Protein AF-0000000080791226 (afdb_homodimer)

InterPro domains:
  IPR003729 Bifunctional nuclease domain [PF02577] (20-127)
  IPR003729 Bifunctional nuclease domain [PS51658] (1-128)
  IPR036104 Bifunctional nuclease superfamily [G3DSA:3.10.690.10] (1-139)
  IPR036104 Bifunctional nuclease superfamily [SSF103256] (1-135)

Organism: Propionibacterium freudenreichii subsp. shermanii (strain ATCC 9614 / DSM 4902 / CIP 103027 / NCIMB 8099 / CIRM-BIA1) (NCBI:txid754252)

Radius of gyration: 20.75 Å; Cα contacts (8 Å, |Δi|>4): 562; chains: 2; bounding box: 44×63×43 Å

Solvent-accessible surface area (backbone atoms only — not comparable to full-atom values): 16803 Å² total; per-residue (Å²): 112,40,46,41,42,83,60,43,73,46,76,61,87,82,83,64,69,20,35,35,34,28,35,34,65,97,55,69,33,30,37,78,41,77,38,52,66,64,57,46,52,35,39,51,24,45,74,66,63,41,95,46,69,51,21,47,52,53,47,44,51,49,52,49,39,53,72,51,72,48,65,55,61,35,32,33,48,75,46,77,56,95,90,39,71,38,26,30,38,26,51,69,85,42,76,40,78,41,55,62,67,59,46,51,46,46,26,66,76,71,67,43,56,29,32,32,44,54,68,55,44,70,72,61,39,40,65,72,56,79,84,62,34,64,58,50,50,50,34,48,53,48,38,68,66,54,52,62,73,71,65,72,104,112,39,46,41,41,82,61,45,72,45,75,51,90,82,55,86,56,23,35,35,36,28,37,33,65,96,53,69,33,29,38,79,40,77,40,53,62,65,56,47,53,34,40,51,25,44,74,67,62,41,94,48,70,50,21,48,52,54,48,45,51,51,51,49,39,53,72,50,70,48,66,55,59,36,33,34,48,74,46,76,57,96,90,38,73,38,25,30,39,25,50,69,84,42,75,39,78,41,55,62,68,58,47,50,46,48,26,66,76,71,66,43,56,30,32,33,44,54,68,54,44,70,72,61,38,40,65,72,54,80,86,60,36,64,58,49,49,50,36,48,53,48,40,69,66,55,49,63,71,71,65,69,101

Structure (mmCIF, N/CA/C/O backbone):
data_AF-0000000080791226-model_v1
#
loop_
_entity.id
_entity.type
_entity.pdbx_description
1 polymer 'BFN domain-containing protein'
#
loop_
_atom_site.group_PDB
_atom_site.id
_atom_site.type_symbol
_atom_site.label_atom_id
_atom_site.label_alt_id
_atom_site.label_comp_id
_atom_site.label_asym_id
_atom_site.label_entity_id
_atom_site.label_seq_id
_atom_site.pdbx_PDB_ins_code
_atom_site.Cartn_x
_atom_site.Cartn_y
_atom_site.Cartn_z
_atom_site.occupancy
_atom_site.B_iso_or_equiv
_atom_site.auth_seq_id
_atom_site.auth_comp_id
_atom_site.auth_asym_id
_atom_site.auth_atom_id
_atom_site.pdbx_PDB_model_num
ATOM 1 N N . MET A 1 1 ? -6.875 -26.375 -9.633 1 94.31 1 MET A N 1
ATOM 2 C CA . MET A 1 1 ? -6.312 -25.188 -9 1 94.31 1 MET A CA 1
ATOM 3 C C . MET A 1 1 ? -5.496 -25.562 -7.766 1 94.31 1 MET A C 1
ATOM 5 O O . MET A 1 1 ? -5.934 -26.375 -6.953 1 94.31 1 MET A O 1
ATOM 9 N N . ALA A 1 2 ? -4.242 -25.125 -7.723 1 97.31 2 ALA A N 1
ATOM 10 C CA . ALA A 1 2 ? -3.367 -25.359 -6.578 1 97.31 2 ALA A CA 1
ATOM 11 C C . ALA A 1 2 ? -3.322 -24.141 -5.66 1 97.31 2 ALA A C 1
ATOM 13 O O . ALA A 1 2 ? -3.371 -23 -6.133 1 97.31 2 ALA A O 1
ATOM 14 N N . GLU A 1 3 ? -3.273 -24.438 -4.359 1 98.12 3 GLU A N 1
ATOM 15 C CA . GLU A 1 3 ? -3.051 -23.344 -3.404 1 98.12 3 GLU A CA 1
ATOM 16 C C . GLU A 1 3 ? -1.57 -22.984 -3.314 1 98.12 3 GLU A C 1
ATOM 18 O O . GLU A 1 3 ? -0.71 -23.875 -3.318 1 98.12 3 GLU A O 1
ATOM 23 N N . VAL A 1 4 ? -1.397 -21.656 -3.27 1 96.81 4 VAL A N 1
ATOM 24 C CA . VAL A 1 4 ? -0.015 -21.219 -3.143 1 96.81 4 VAL A CA 1
ATOM 25 C C . VAL A 1 4 ? 0.116 -20.266 -1.952 1 96.81 4 VAL A C 1
ATOM 27 O O . VAL A 1 4 ? -0.855 -19.625 -1.558 1 96.81 4 VAL A O 1
ATOM 30 N N . GLU A 1 5 ? 1.382 -20.188 -1.395 1 92.06 5 GLU A N 1
ATOM 31 C CA . GLU A 1 5 ? 1.663 -19.328 -0.252 1 92.06 5 GLU A CA 1
ATOM 32 C C . GLU A 1 5 ? 3.023 -18.641 -0.394 1 92.06 5 GLU A C 1
ATOM 34 O O . GLU A 1 5 ? 3.965 -19.234 -0.927 1 92.06 5 GLU A O 1
ATOM 39 N N . VAL A 1 6 ? 3.006 -17.453 0.094 1 89.06 6 VAL A N 1
ATOM 40 C CA . VAL A 1 6 ? 4.289 -16.75 0.085 1 89.06 6 VAL A CA 1
ATOM 41 C C . VAL A 1 6 ? 5.223 -17.375 1.119 1 89.06 6 VAL A C 1
ATOM 43 O O . VAL A 1 6 ? 4.859 -17.516 2.291 1 89.06 6 VAL A O 1
ATOM 46 N N . VAL A 1 7 ? 6.418 -17.641 0.692 1 82.31 7 VAL A N 1
ATOM 47 C CA . VAL A 1 7 ? 7.344 -18.25 1.642 1 82.31 7 VAL A CA 1
ATOM 48 C C . VAL A 1 7 ? 8.539 -17.328 1.868 1 82.31 7 VAL A C 1
ATOM 50 O O . VAL A 1 7 ? 9.227 -17.438 2.889 1 82.31 7 VAL A O 1
ATOM 53 N N . GLY A 1 8 ? 8.797 -16.484 0.886 1 82.88 8 GLY A N 1
ATOM 54 C CA . GLY A 1 8 ? 9.938 -15.602 1.094 1 82.88 8 GLY A CA 1
ATOM 55 C C . GLY A 1 8 ? 10.172 -14.648 -0.064 1 82.88 8 GLY A C 1
ATOM 56 O O . GLY A 1 8 ? 9.523 -14.758 -1.106 1 82.88 8 GLY A O 1
ATOM 57 N N . ILE A 1 9 ? 11.016 -13.641 0.223 1 85.62 9 ILE A N 1
ATOM 58 C CA . ILE A 1 9 ? 11.484 -12.672 -0.769 1 85.62 9 ILE A CA 1
ATOM 59 C C . ILE A 1 9 ? 13.008 -12.648 -0.785 1 85.62 9 ILE A C 1
ATOM 61 O O . ILE A 1 9 ? 13.648 -12.57 0.268 1 85.62 9 ILE A O 1
ATOM 65 N N . ARG A 1 10 ? 13.586 -12.75 -1.926 1 80.44 10 ARG A N 1
ATOM 66 C CA . ARG A 1 10 ? 15.031 -12.672 -2.092 1 80.44 10 ARG A CA 1
ATOM 67 C C . ARG A 1 10 ? 15.438 -11.375 -2.781 1 80.44 10 ARG A C 1
ATOM 69 O O . ARG A 1 10 ? 14.844 -10.992 -3.791 1 80.44 10 ARG A O 1
ATOM 76 N N . VAL A 1 11 ? 16.328 -10.648 -2.016 1 71.62 11 VAL A N 1
ATOM 77 C CA . VAL A 1 11 ? 16.891 -9.438 -2.605 1 71.62 11 VAL A CA 1
ATOM 78 C C . VAL A 1 11 ? 18.328 -9.688 -3.041 1 71.62 11 VAL A C 1
ATOM 80 O O . VAL A 1 11 ? 19.188 -10 -2.213 1 71.62 11 VAL A O 1
ATOM 83 N N . LEU A 1 12 ? 18.641 -9.859 -4.309 1 60.31 12 LEU A N 1
ATOM 84 C CA . LEU A 1 12 ? 20 -10.141 -4.785 1 60.31 12 LEU A CA 1
ATOM 85 C C . LEU A 1 12 ? 20.828 -8.867 -4.844 1 60.31 12 LEU A C 1
ATOM 87 O O . LEU A 1 12 ? 20.312 -7.793 -5.16 1 60.31 12 LEU A O 1
ATOM 91 N N . GLU A 1 13 ? 22.031 -8.711 -3.998 1 57.38 13 GLU A N 1
ATOM 92 C CA . GLU A 1 13 ? 22.938 -7.566 -3.855 1 57.38 13 GLU A CA 1
ATOM 93 C C . GLU A 1 13 ? 23.219 -6.922 -5.207 1 57.38 13 GLU A C 1
ATOM 95 O O . GLU A 1 13 ? 23.375 -5.703 -5.301 1 57.38 13 GLU A O 1
ATOM 100 N N . ASP A 1 14 ? 23.859 -7.715 -6.027 1 51.81 14 ASP A N 1
ATOM 101 C CA . ASP A 1 14 ? 24.422 -7.055 -7.199 1 51.81 14 ASP A CA 1
ATOM 102 C C . ASP A 1 14 ? 23.328 -6.445 -8.07 1 51.81 14 ASP A C 1
ATOM 104 O O . ASP A 1 14 ? 23.5 -5.367 -8.633 1 51.81 14 ASP A O 1
ATOM 108 N N . ASN A 1 15 ? 22.984 -7.281 -9.125 1 47.62 15 ASN A N 1
ATOM 109 C CA . ASN A 1 15 ? 22.391 -6.848 -10.383 1 47.62 15 ASN A CA 1
ATOM 110 C C . ASN A 1 15 ? 20.859 -6.75 -10.273 1 47.62 15 ASN A C 1
ATOM 112 O O . ASN A 1 15 ? 20.203 -6.348 -11.227 1 47.62 15 ASN A O 1
ATOM 116 N N . ASP A 1 16 ? 19.562 -7 -9.219 1 62.28 16 ASP A N 1
ATOM 117 C CA . ASP A 1 16 ? 18.406 -6.867 -10.102 1 62.28 16 ASP A CA 1
ATOM 118 C C . ASP A 1 16 ? 17.109 -6.844 -9.305 1 62.28 16 ASP A C 1
ATOM 120 O O . ASP A 1 16 ? 17.109 -6.539 -8.117 1 62.28 16 ASP A O 1
ATOM 124 N N . GLN A 1 17 ? 16.203 -7.402 -9.844 1 78.69 17 GLN A N 1
ATOM 125 C CA . GLN A 1 17 ? 14.789 -7.402 -9.5 1 78.69 17 GLN A CA 1
ATOM 126 C C . GLN A 1 17 ? 14.477 -8.453 -8.438 1 78.69 17 GLN A C 1
ATOM 128 O O . GLN A 1 17 ? 14.797 -9.633 -8.617 1 78.69 17 GLN A O 1
ATOM 133 N N . PRO A 1 18 ? 14.109 -8.07 -7.215 1 89.06 18 PRO A N 1
ATOM 134 C CA . PRO A 1 18 ? 13.734 -9.031 -6.176 1 89.06 18 PRO A CA 1
ATOM 135 C C . PRO A 1 18 ? 12.758 -10.094 -6.68 1 89.06 18 PRO A C 1
ATOM 137 O O . PRO A 1 18 ? 12.031 -9.859 -7.645 1 89.06 18 PRO A O 1
ATOM 140 N N . VAL A 1 19 ? 12.922 -11.258 -6.055 1 88.56 19 VAL A N 1
ATOM 141 C CA . VAL A 1 19 ? 12.039 -12.344 -6.434 1 88.56 19 VAL A CA 1
ATOM 142 C C . VAL A 1 19 ? 11.219 -12.797 -5.219 1 88.56 19 VAL A C 1
ATOM 144 O O . VAL A 1 19 ? 11.781 -13.086 -4.16 1 88.56 19 VAL A O 1
ATOM 147 N N . MET A 1 20 ? 9.938 -12.742 -5.336 1 92.44 20 MET A N 1
ATOM 148 C CA . MET A 1 20 ? 9.039 -13.375 -4.375 1 92.44 20 MET A CA 1
ATOM 149 C C . MET A 1 20 ? 8.812 -14.844 -4.734 1 92.44 20 MET A C 1
ATOM 151 O O . MET A 1 20 ? 8.602 -15.18 -5.898 1 92.44 20 MET A O 1
ATOM 155 N N . VAL A 1 21 ? 8.867 -15.727 -3.73 1 90.94 21 VAL A N 1
ATOM 156 C CA . VAL A 1 21 ? 8.703 -17.156 -3.971 1 90.94 21 VAL A CA 1
ATOM 157 C C . VAL A 1 21 ? 7.387 -17.641 -3.361 1 90.94 21 VAL A C 1
ATOM 159 O O . VAL A 1 21 ? 7.148 -17.453 -2.164 1 90.94 21 VAL A O 1
ATOM 162 N N . LEU A 1 22 ? 6.551 -18.234 -4.234 1 94 22 LEU A N 1
ATOM 163 C CA . LEU A 1 22 ? 5.32 -18.875 -3.789 1 94 22 LEU A CA 1
ATOM 164 C C . LEU A 1 22 ? 5.488 -20.391 -3.723 1 94 22 LEU A C 1
ATOM 166 O O . LEU A 1 22 ? 5.895 -21.031 -4.703 1 94 22 LEU A O 1
ATOM 170 N N . ARG A 1 23 ? 5.262 -20.906 -2.629 1 93.06 23 ARG A N 1
ATOM 171 C CA . ARG A 1 23 ? 5.25 -22.359 -2.508 1 93.06 23 ARG A CA 1
ATOM 172 C C . ARG A 1 23 ? 3.898 -22.922 -2.928 1 93.06 23 ARG A C 1
ATOM 174 O O . ARG A 1 23 ? 2.85 -22.375 -2.58 1 93.06 23 ARG A O 1
ATOM 181 N N . VAL A 1 24 ? 3.984 -24.047 -3.684 1 94.5 24 VAL A N 1
ATOM 182 C CA . VAL A 1 24 ? 2.77 -24.797 -4.012 1 94.5 24 VAL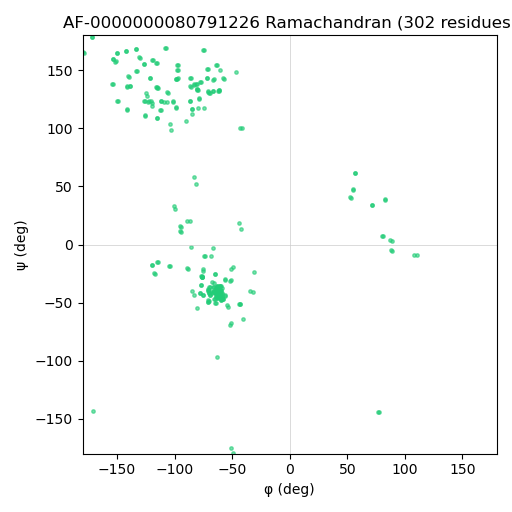 A CA 1
ATOM 183 C C . VAL A 1 24 ? 2.443 -25.766 -2.885 1 94.5 24 VAL A C 1
ATOM 185 O O . VAL A 1 24 ? 3.229 -26.672 -2.594 1 94.5 24 VAL A O 1
ATOM 188 N N . VAL A 1 25 ? 1.293 -25.531 -2.256 1 94.5 25 VAL A N 1
ATOM 189 C CA . VAL A 1 25 ? 0.919 -26.312 -1.086 1 94.5 25 VAL A CA 1
ATOM 190 C C . VAL A 1 25 ? 0.787 -27.781 -1.473 1 94.5 25 VAL A C 1
ATOM 192 O O . VAL A 1 25 ? 0.147 -28.109 -2.475 1 94.5 25 VAL A O 1
ATOM 195 N N . GLY A 1 26 ? 1.363 -28.625 -0.701 1 91.5 26 GLY A N 1
ATOM 196 C CA . GLY A 1 26 ? 1.269 -30.062 -0.938 1 91.5 26 GLY A CA 1
ATOM 197 C C . GLY A 1 26 ? 2.225 -30.547 -2.006 1 91.5 26 GLY A C 1
ATOM 198 O O . GLY A 1 26 ? 2.074 -31.656 -2.518 1 91.5 26 GLY A O 1
ATOM 199 N N . SER A 1 27 ? 3.094 -29.703 -2.471 1 89.19 27 SER A N 1
ATOM 200 C CA . SER A 1 27 ? 4.051 -30.062 -3.514 1 89.19 27 SER A CA 1
ATOM 201 C C . SER A 1 27 ? 5.457 -29.594 -3.162 1 89.19 27 SER A C 1
ATOM 203 O O . SER A 1 27 ? 5.652 -28.922 -2.143 1 89.19 27 SER A O 1
ATOM 205 N N . THR A 1 28 ? 6.418 -30.047 -3.889 1 88.25 28 THR A N 1
ATOM 206 C CA . THR A 1 28 ? 7.797 -29.609 -3.727 1 88.25 28 THR A CA 1
ATOM 207 C C . THR A 1 28 ? 8.125 -28.484 -4.711 1 88.25 28 THR A C 1
ATOM 209 O O . THR A 1 28 ? 9.281 -28.094 -4.855 1 88.25 28 THR A O 1
ATOM 212 N N . ARG A 1 29 ? 7.043 -28.016 -5.289 1 90.31 29 ARG A N 1
ATOM 213 C CA . ARG A 1 29 ? 7.273 -27.016 -6.328 1 90.31 29 ARG A CA 1
ATOM 214 C C . ARG A 1 29 ? 7.082 -25.609 -5.781 1 90.31 29 ARG A C 1
ATOM 216 O O . ARG A 1 29 ? 6.316 -25.391 -4.84 1 90.31 29 ARG A O 1
ATOM 223 N N . TYR A 1 30 ? 7.77 -24.672 -6.457 1 91.69 30 TYR A N 1
ATOM 224 C CA . TYR A 1 30 ? 7.703 -23.234 -6.145 1 91.69 30 TYR A CA 1
ATOM 225 C C . TYR A 1 30 ? 7.512 -22.406 -7.406 1 91.69 30 TYR A C 1
ATOM 227 O O . TYR A 1 30 ? 7.926 -22.828 -8.492 1 91.69 30 TYR A O 1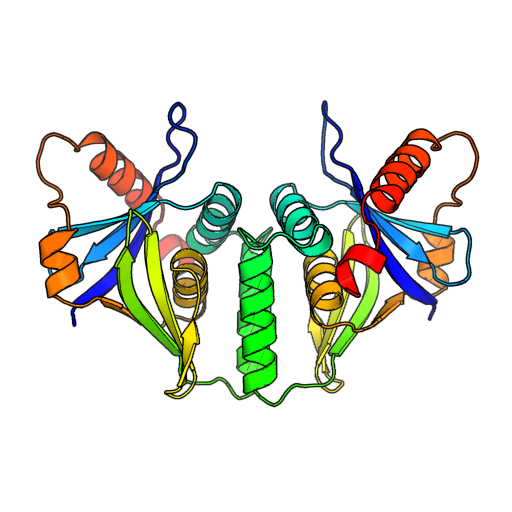
ATOM 235 N N . LEU A 1 31 ? 6.836 -21.297 -7.219 1 93 31 LEU A N 1
ATOM 236 C CA . LEU A 1 31 ? 6.676 -20.344 -8.305 1 93 31 LEU A CA 1
ATOM 237 C C . LEU A 1 31 ? 7.438 -19.047 -8.008 1 93 31 LEU A C 1
ATOM 239 O O . LEU A 1 31 ? 7.145 -18.359 -7.031 1 93 31 LEU A O 1
ATOM 243 N N . PRO A 1 32 ? 8.438 -18.719 -8.797 1 91.31 32 PRO A N 1
ATOM 244 C CA . PRO A 1 32 ? 9.109 -17.438 -8.633 1 91.31 32 PRO A CA 1
ATOM 245 C C . PRO A 1 32 ? 8.344 -16.281 -9.281 1 91.31 32 PRO A C 1
ATOM 247 O O . PRO A 1 32 ? 7.867 -16.406 -10.414 1 91.31 32 PRO A O 1
ATOM 250 N N . VAL A 1 33 ? 8.195 -15.188 -8.578 1 93.5 33 VAL A N 1
ATOM 251 C CA . VAL A 1 33 ? 7.527 -13.992 -9.078 1 93.5 33 VAL A CA 1
ATOM 252 C C . VAL A 1 33 ? 8.445 -12.781 -8.93 1 93.5 33 VAL A C 1
ATOM 254 O O . VAL A 1 33 ? 8.727 -12.352 -7.809 1 93.5 33 VAL A O 1
ATOM 257 N N . TRP A 1 34 ? 8.914 -12.266 -10.055 1 89.75 34 TRP A N 1
ATOM 258 C CA . TRP A 1 34 ? 9.734 -11.062 -10.023 1 89.75 34 TRP A CA 1
ATOM 259 C C . TRP A 1 34 ? 8.906 -9.844 -9.625 1 89.75 34 TRP A C 1
ATOM 261 O O . TRP A 1 34 ? 7.82 -9.625 -10.172 1 89.75 34 TRP A O 1
ATOM 271 N N . VAL A 1 35 ? 9.414 -9.109 -8.664 1 91.38 35 VAL A N 1
ATOM 272 C CA . VAL A 1 35 ? 8.695 -7.922 -8.203 1 91.38 35 VAL A CA 1
ATOM 273 C C . VAL A 1 35 ? 9.641 -6.727 -8.164 1 91.38 35 VAL A C 1
ATOM 275 O O . VAL A 1 35 ? 10.859 -6.887 -8.242 1 91.38 35 VAL A O 1
ATOM 278 N N . ASP A 1 36 ? 9.078 -5.559 -8.156 1 88 36 ASP A N 1
ATOM 279 C CA . ASP A 1 36 ? 9.914 -4.363 -8.031 1 88 36 ASP A CA 1
ATOM 280 C C . ASP A 1 36 ? 10.414 -4.195 -6.602 1 88 36 ASP A C 1
ATOM 282 O O . ASP A 1 36 ? 9.867 -4.793 -5.672 1 88 36 ASP A O 1
ATOM 286 N N . THR A 1 37 ? 11.375 -3.309 -6.414 1 87.88 37 THR A N 1
ATOM 287 C CA . THR A 1 37 ? 12.062 -3.139 -5.141 1 87.88 37 THR A CA 1
ATOM 288 C C . THR A 1 37 ? 11.109 -2.605 -4.074 1 87.88 37 THR A C 1
ATOM 290 O O . THR A 1 37 ? 11.219 -2.973 -2.902 1 87.88 37 THR A O 1
ATOM 293 N N . VAL A 1 38 ? 10.234 -1.774 -4.43 1 88.19 38 VAL A N 1
ATOM 294 C CA . VAL A 1 38 ? 9.305 -1.188 -3.471 1 88.19 38 VAL A CA 1
ATOM 295 C C . VAL A 1 38 ? 8.328 -2.254 -2.979 1 88.19 38 VAL A C 1
ATOM 297 O O . VAL A 1 38 ? 8.062 -2.359 -1.777 1 88.19 38 VAL A O 1
ATOM 300 N N . SER A 1 39 ? 7.852 -3.035 -3.877 1 91.56 39 SER A N 1
ATOM 301 C CA . SER A 1 39 ? 6.961 -4.129 -3.51 1 91.56 39 SER A CA 1
ATOM 302 C C . SER A 1 39 ? 7.664 -5.133 -2.6 1 91.56 39 SER A C 1
ATOM 304 O O . SER A 1 39 ? 7.082 -5.602 -1.617 1 91.56 39 SER A O 1
ATOM 306 N N . ALA A 1 40 ? 8.844 -5.398 -2.979 1 89.5 40 ALA A N 1
ATOM 307 C CA . ALA A 1 40 ? 9.617 -6.332 -2.168 1 89.5 40 ALA A CA 1
ATOM 308 C C . ALA A 1 40 ? 9.773 -5.82 -0.738 1 89.5 40 ALA A C 1
ATOM 310 O O . ALA A 1 40 ? 9.594 -6.574 0.221 1 89.5 40 ALA A O 1
ATOM 311 N N . ALA A 1 41 ? 10.133 -4.605 -0.618 1 88.25 41 ALA A N 1
ATOM 312 C CA . ALA A 1 41 ? 10.305 -4.008 0.703 1 88.25 41 ALA A CA 1
ATOM 313 C C . ALA A 1 41 ? 9.008 -4.039 1.498 1 88.25 41 ALA A C 1
ATOM 315 O O . ALA A 1 41 ? 9.008 -4.316 2.699 1 88.25 41 ALA A O 1
ATOM 316 N N . ALA A 1 42 ? 7.922 -3.744 0.85 1 89.5 42 ALA A N 1
ATOM 317 C CA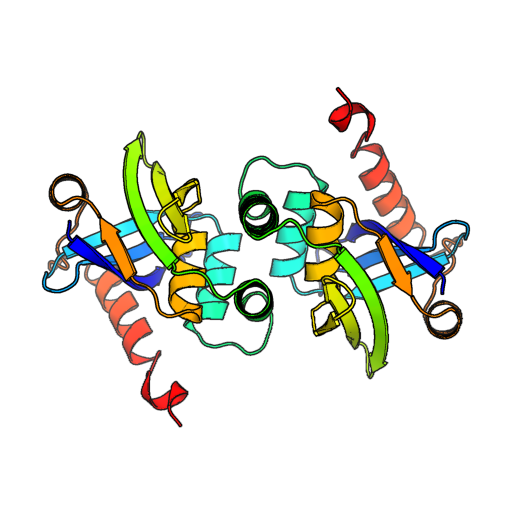 . ALA A 1 42 ? 6.613 -3.785 1.499 1 89.5 42 ALA A CA 1
ATOM 318 C C . ALA A 1 42 ? 6.293 -5.191 1.993 1 89.5 42 ALA A C 1
ATOM 320 O O . ALA A 1 42 ? 5.844 -5.371 3.129 1 89.5 42 ALA A O 1
ATOM 321 N N . LEU A 1 43 ? 6.539 -6.125 1.167 1 90.62 43 LEU A N 1
ATOM 322 C CA . LEU A 1 43 ? 6.262 -7.516 1.516 1 90.62 43 LEU A CA 1
ATOM 323 C C . LEU A 1 43 ? 7.133 -7.965 2.684 1 90.62 43 LEU A C 1
ATOM 325 O O . LEU A 1 43 ? 6.66 -8.672 3.58 1 90.62 43 LEU A O 1
ATOM 329 N N . MET A 1 44 ? 8.375 -7.586 2.646 1 88.44 44 MET A N 1
ATOM 330 C CA . MET A 1 44 ? 9.281 -7.938 3.738 1 88.44 44 MET A CA 1
ATOM 331 C C . MET A 1 44 ? 8.789 -7.363 5.062 1 88.44 44 MET A C 1
ATOM 333 O O . MET A 1 44 ? 8.859 -8.023 6.098 1 88.44 44 MET A O 1
ATOM 337 N N . SER A 1 45 ? 8.297 -6.188 4.992 1 89.69 45 SER A N 1
ATOM 338 C CA . SER A 1 45 ? 7.758 -5.547 6.184 1 89.69 45 SER A CA 1
ATOM 339 C C . SER A 1 45 ? 6.523 -6.281 6.695 1 89.69 45 SER A C 1
ATOM 341 O O . SER A 1 45 ? 6.371 -6.484 7.902 1 89.69 45 SER A O 1
ATOM 343 N N . VAL A 1 46 ? 5.664 -6.715 5.855 1 89.62 46 VAL A N 1
ATOM 344 C CA . VAL A 1 46 ? 4.41 -7.387 6.195 1 89.62 46 VAL A CA 1
ATOM 345 C C . VAL A 1 46 ? 4.703 -8.781 6.738 1 89.62 46 VAL A C 1
ATOM 347 O O . VAL A 1 46 ? 4.234 -9.148 7.82 1 89.62 46 VAL A O 1
ATOM 350 N N . VAL A 1 47 ? 5.512 -9.484 6.02 1 85.12 47 VAL A N 1
ATOM 351 C CA . VAL A 1 47 ? 5.789 -10.875 6.367 1 85.12 47 VAL A CA 1
ATOM 352 C C . VAL A 1 47 ? 6.613 -10.93 7.652 1 85.12 47 VAL A C 1
ATOM 354 O O . VAL A 1 47 ? 6.43 -11.82 8.477 1 85.12 47 VAL A O 1
ATOM 357 N N . GLY A 1 48 ? 7.48 -9.961 7.758 1 84.38 48 GLY A N 1
ATOM 358 C CA . GLY A 1 48 ? 8.328 -9.914 8.938 1 84.38 48 GLY A CA 1
ATOM 359 C C . GLY A 1 48 ? 7.59 -9.461 10.18 1 84.38 48 GLY A C 1
ATOM 360 O O . GLY A 1 48 ? 8.125 -9.539 11.289 1 84.38 48 GLY A O 1
ATOM 361 N N . GLY A 1 49 ? 6.43 -9.008 10.031 1 79.88 49 GLY A N 1
ATOM 362 C CA . GLY A 1 49 ? 5.617 -8.578 11.156 1 79.88 49 GLY A CA 1
ATOM 363 C C . GLY A 1 49 ? 6.098 -7.285 11.781 1 79.88 49 GLY A C 1
ATOM 364 O O . GLY A 1 49 ? 6.062 -7.129 13.008 1 79.88 49 GLY A O 1
ATOM 365 N N . GLU A 1 50 ? 6.594 -6.469 10.938 1 79.62 50 GLU A N 1
ATOM 366 C CA . GLU A 1 50 ? 7.055 -5.18 11.438 1 79.62 50 GLU A CA 1
ATOM 367 C C . GLU A 1 50 ? 5.879 -4.285 11.828 1 79.62 50 GLU A C 1
ATOM 369 O O . GLU A 1 50 ? 4.84 -4.293 11.164 1 79.62 50 GLU A O 1
ATOM 374 N N . LEU A 1 51 ? 6.074 -3.518 12.898 1 76.25 51 LEU A N 1
ATOM 375 C CA . LEU A 1 51 ? 5.02 -2.639 13.398 1 76.25 51 LEU A CA 1
ATOM 376 C C . LEU A 1 51 ? 5.18 -1.229 12.844 1 76.25 51 LEU A C 1
ATOM 378 O O . LEU A 1 51 ? 4.582 -0.282 13.359 1 76.25 51 LEU A O 1
ATOM 382 N N . GLU A 1 52 ? 6.004 -1.217 11.805 1 79.31 52 GLU A N 1
ATOM 383 C CA . GLU A 1 52 ? 6.223 0.077 11.164 1 79.31 52 GLU A CA 1
ATOM 384 C C . GLU A 1 52 ? 6.324 -0.069 9.648 1 79.31 52 GLU A C 1
ATOM 386 O O . GLU A 1 52 ? 6.254 -1.181 9.125 1 79.31 52 GLU A O 1
ATOM 391 N N . GLY A 1 53 ? 6.23 1.136 9.023 1 81.56 53 GLY A N 1
ATOM 392 C CA . GLY A 1 53 ? 6.449 1.114 7.586 1 81.56 53 GLY A CA 1
ATOM 393 C C . GLY A 1 53 ? 5.266 0.575 6.809 1 81.56 53 GLY A C 1
ATOM 394 O O . GLY A 1 53 ? 4.113 0.833 7.164 1 81.56 53 GLY A O 1
ATOM 395 N N . PRO A 1 54 ? 5.578 -0.127 5.762 1 78.12 54 PRO A N 1
ATOM 396 C CA . PRO A 1 54 ? 4.535 -0.588 4.844 1 78.12 54 PRO A CA 1
ATOM 397 C C . PRO A 1 54 ? 3.57 -1.577 5.496 1 78.12 54 PRO A C 1
ATOM 399 O O . PRO A 1 54 ? 2.424 -1.705 5.062 1 78.12 54 PRO A O 1
ATOM 402 N N . ALA A 1 55 ? 4.027 -2.229 6.473 1 84.5 55 ALA A N 1
ATOM 403 C CA . ALA A 1 55 ? 3.098 -3.105 7.184 1 84.5 55 ALA A CA 1
ATOM 404 C C . ALA A 1 55 ? 1.886 -2.326 7.688 1 84.5 55 ALA A C 1
ATOM 406 O O . ALA A 1 55 ? 0.77 -2.85 7.711 1 84.5 55 ALA A O 1
ATOM 407 N N . LEU A 1 56 ? 2.115 -1.141 7.957 1 88.06 56 LEU A N 1
ATOM 408 C CA . LEU A 1 56 ? 1.022 -0.317 8.469 1 88.06 56 LEU A CA 1
ATOM 409 C C . LEU A 1 56 ? 0.076 0.084 7.34 1 88.06 56 LEU A C 1
ATOM 411 O O . LEU A 1 56 ? -1.114 0.305 7.574 1 88.06 56 LEU A O 1
ATOM 415 N N . THR A 1 57 ? 0.601 0.16 6.141 1 92.44 57 THR A N 1
ATOM 416 C CA . THR A 1 57 ? -0.254 0.428 4.988 1 92.44 57 THR A CA 1
ATOM 417 C C . THR A 1 57 ? -1.244 -0.713 4.773 1 92.44 57 THR A C 1
ATOM 419 O O . THR A 1 57 ? -2.445 -0.479 4.617 1 92.44 57 THR A O 1
ATOM 422 N N . PHE A 1 58 ? -0.816 -1.924 4.848 1 94 58 PHE A N 1
ATOM 423 C CA . PHE A 1 58 ? -1.694 -3.064 4.613 1 94 58 PHE A CA 1
ATOM 424 C C . PHE A 1 58 ? -2.582 -3.32 5.824 1 94 58 PHE A C 1
ATOM 426 O O . PHE A 1 58 ? -3.691 -3.838 5.691 1 94 58 PHE A O 1
ATOM 433 N N . ASP A 1 59 ? -2.08 -2.924 6.984 1 94 59 ASP A N 1
ATOM 434 C CA . ASP A 1 59 ? -2.953 -2.924 8.148 1 94 59 ASP A CA 1
ATOM 435 C C . ASP A 1 59 ? -4.117 -1.952 7.965 1 94 59 ASP A C 1
ATOM 437 O O . ASP A 1 59 ? -5.266 -2.285 8.273 1 94 59 ASP A O 1
ATOM 441 N N . LEU A 1 60 ? -3.793 -0.802 7.484 1 95.31 60 LEU A N 1
ATOM 442 C CA . LEU A 1 60 ? -4.836 0.173 7.188 1 95.31 60 LEU A CA 1
ATOM 443 C C . LEU A 1 60 ? -5.848 -0.394 6.195 1 95.31 60 LEU A C 1
ATOM 445 O O . LEU A 1 60 ? -7.059 -0.274 6.398 1 95.31 60 LEU A O 1
ATOM 449 N N . PHE A 1 61 ? -5.324 -0.994 5.16 1 94.31 61 PHE A N 1
ATOM 450 C CA . PHE A 1 61 ? -6.188 -1.596 4.148 1 94.31 61 PHE A CA 1
ATOM 451 C C . PHE A 1 61 ? -7.086 -2.66 4.77 1 94.31 61 PHE A C 1
ATOM 453 O O . PHE A 1 61 ? -8.281 -2.705 4.492 1 94.31 61 PHE A O 1
ATOM 460 N N . SER A 1 62 ? -6.492 -3.457 5.562 1 95.06 62 SER A N 1
ATOM 461 C CA . SER A 1 62 ? -7.242 -4.512 6.238 1 95.06 62 SER A CA 1
ATOM 462 C C . SER A 1 62 ? -8.336 -3.93 7.125 1 95.06 62 SER A C 1
ATOM 464 O O . SER A 1 62 ? -9.469 -4.414 7.113 1 95.06 62 SER A O 1
ATOM 466 N N . LYS A 1 63 ? -8.062 -2.902 7.863 1 95 63 LYS A N 1
ATOM 467 C CA . LYS A 1 63 ? -9.039 -2.25 8.727 1 95 63 LYS A CA 1
ATOM 468 C C . LYS A 1 63 ? -10.18 -1.646 7.914 1 95 63 LYS A C 1
ATOM 470 O O . LYS A 1 63 ? -11.344 -1.708 8.32 1 95 63 LYS A O 1
ATOM 475 N N . LEU A 1 64 ? -9.844 -1.095 6.781 1 95.12 64 LEU A N 1
ATOM 476 C CA . LEU A 1 64 ? -10.852 -0.533 5.891 1 95.12 64 LEU A CA 1
ATOM 477 C C . LEU A 1 64 ? -11.812 -1.616 5.406 1 95.12 64 LEU A C 1
ATOM 479 O O . LEU A 1 64 ? -13.023 -1.421 5.41 1 95.12 64 LEU A O 1
ATOM 483 N N . LEU A 1 65 ? -11.242 -2.719 5.039 1 94.94 65 LEU A N 1
ATOM 484 C CA . LEU A 1 65 ? -12.07 -3.828 4.57 1 94.94 65 LEU A CA 1
ATOM 485 C C . LEU A 1 65 ? -13 -4.324 5.672 1 94.94 65 LEU A C 1
ATOM 487 O O . LEU A 1 65 ? -14.172 -4.609 5.422 1 94.94 65 LEU A O 1
ATOM 491 N N . SER A 1 66 ? -12.445 -4.383 6.875 1 94.81 66 SER A N 1
ATOM 492 C CA . SER A 1 66 ? -13.25 -4.805 8.016 1 94.81 66 SER A CA 1
ATOM 493 C C . SER A 1 66 ? -14.398 -3.836 8.273 1 94.81 66 SER A C 1
ATOM 495 O O . SER A 1 66 ? -15.516 -4.254 8.57 1 94.81 66 SER A O 1
ATOM 497 N N . ARG A 1 67 ? -14.156 -2.635 8.055 1 92.75 67 ARG A N 1
ATOM 498 C CA . ARG A 1 67 ? -15.148 -1.595 8.312 1 92.75 67 ARG A CA 1
ATOM 499 C C . ARG A 1 67 ? -16.219 -1.574 7.223 1 92.75 67 ARG A C 1
ATOM 501 O O . ARG A 1 67 ? -17.359 -1.21 7.48 1 92.75 67 ARG A O 1
ATOM 508 N N . LEU A 1 68 ? -15.797 -2.004 6.094 1 93.06 68 LEU A N 1
ATOM 509 C CA . LEU A 1 68 ? -16.703 -1.896 4.953 1 93.06 68 LEU A CA 1
ATOM 510 C C . LEU A 1 68 ? -17.375 -3.234 4.668 1 93.06 68 LEU A C 1
ATOM 512 O O . LEU A 1 68 ? -17.562 -3.6 3.504 1 93.06 68 LEU A O 1
ATOM 516 N N . GLY A 1 69 ? -17.656 -4.043 5.637 1 92.69 69 GLY A N 1
ATOM 517 C CA . GLY A 1 69 ? -18.484 -5.234 5.512 1 92.69 69 GLY A CA 1
ATOM 518 C C . GLY A 1 69 ? -17.688 -6.523 5.582 1 92.69 69 GLY A C 1
ATOM 519 O O . GLY A 1 69 ? -18.266 -7.617 5.578 1 92.69 69 GLY A O 1
ATOM 520 N N . ASP A 1 70 ? -16.375 -6.398 5.562 1 94.94 70 ASP A N 1
ATOM 521 C CA . ASP A 1 70 ? -15.484 -7.547 5.715 1 94.94 70 ASP A CA 1
ATOM 522 C C . ASP A 1 70 ? -15.773 -8.609 4.652 1 94.94 70 ASP A C 1
ATOM 524 O O . ASP A 1 70 ? -16.094 -9.75 4.977 1 94.94 70 ASP A O 1
ATOM 528 N N . PRO A 1 71 ? -15.602 -8.234 3.443 1 96.62 71 PRO A N 1
ATOM 529 C CA . PRO A 1 71 ? -15.922 -9.148 2.346 1 96.62 71 PRO A CA 1
ATOM 530 C C . PRO A 1 71 ? -15.062 -10.406 2.35 1 96.62 71 PRO A C 1
ATOM 532 O O . PRO A 1 71 ? -13.961 -10.406 2.914 1 96.62 71 PRO A O 1
ATOM 535 N N . ALA A 1 72 ? -15.609 -11.453 1.77 1 97.44 72 ALA A N 1
ATOM 536 C CA . ALA A 1 72 ? -14.789 -12.633 1.512 1 97.44 72 ALA A CA 1
ATOM 537 C C . ALA A 1 72 ? -13.711 -12.336 0.471 1 97.44 72 ALA A C 1
ATOM 539 O O . ALA A 1 72 ? -14 -11.75 -0.577 1 97.44 72 ALA A O 1
ATOM 540 N N . LEU A 1 73 ? -12.484 -12.75 0.823 1 97.69 73 LEU A N 1
ATOM 541 C CA . LEU A 1 73 ? -11.367 -12.477 -0.069 1 97.69 73 LEU A CA 1
ATOM 542 C C . LEU A 1 73 ? -10.68 -13.766 -0.501 1 97.69 73 LEU A C 1
ATOM 544 O O . LEU A 1 73 ? -10.602 -14.719 0.276 1 97.69 73 LEU A O 1
ATOM 548 N N . SER A 1 74 ? -10.258 -13.797 -1.71 1 98.31 74 SER A N 1
ATOM 549 C CA . SER A 1 74 ? -9.32 -14.797 -2.219 1 98.31 74 SER A CA 1
ATOM 550 C C . SER A 1 74 ? -8.484 -14.234 -3.361 1 98.31 74 SER A C 1
ATOM 552 O O . SER A 1 74 ? -8.836 -13.219 -3.957 1 98.31 74 SER A O 1
ATOM 554 N N . GLY A 1 75 ? -7.391 -14.812 -3.59 1 98.62 75 GLY A N 1
ATOM 555 C CA . GLY A 1 75 ? -6.547 -14.445 -4.719 1 98.62 75 GLY A CA 1
ATOM 556 C C . GLY A 1 75 ? -6.383 -15.57 -5.727 1 98.62 75 GLY A C 1
ATOM 557 O O . GLY A 1 75 ? -6.539 -16.75 -5.387 1 98.62 75 GLY A O 1
ATOM 558 N N . ARG A 1 76 ? -6.098 -15.188 -6.848 1 98.44 76 ARG A N 1
ATOM 559 C CA . ARG A 1 76 ? -5.77 -16.219 -7.816 1 98.44 76 ARG A CA 1
ATOM 560 C C . ARG A 1 76 ? -4.848 -15.68 -8.906 1 98.44 76 ARG A C 1
ATOM 562 O O . ARG A 1 76 ? -4.984 -14.531 -9.328 1 98.44 76 ARG A O 1
ATOM 569 N N . ILE A 1 77 ? -3.893 -16.484 -9.25 1 98.62 77 ILE A N 1
ATOM 570 C CA . ILE A 1 77 ? -3.092 -16.266 -10.453 1 98.62 77 ILE A CA 1
ATOM 571 C C . ILE A 1 77 ? -3.854 -16.75 -11.68 1 98.62 77 ILE A C 1
ATOM 573 O O . ILE A 1 77 ? -4.418 -17.844 -11.672 1 98.62 77 ILE A O 1
ATOM 577 N N . THR A 1 78 ? -3.906 -15.906 -12.773 1 98.25 78 THR A N 1
ATOM 578 C CA . THR A 1 78 ? -4.805 -16.234 -13.867 1 98.25 78 THR A CA 1
ATOM 579 C C . THR A 1 78 ? -4.027 -16.438 -15.164 1 98.25 78 THR A C 1
ATOM 581 O O . THR A 1 78 ? -4.555 -16.984 -16.141 1 98.25 78 THR A O 1
ATOM 584 N N . GLY A 1 79 ? -2.805 -15.922 -15.125 1 97.5 79 GLY A N 1
ATOM 585 C CA . GLY A 1 79 ? -2.086 -16.078 -16.375 1 97.5 79 GLY A CA 1
ATOM 586 C C . GLY A 1 79 ? -0.625 -15.68 -16.281 1 97.5 79 GLY A C 1
ATOM 587 O O . GLY A 1 79 ? -0.135 -15.352 -15.203 1 97.5 79 GLY A O 1
ATOM 588 N N . TRP A 1 80 ? 0.01 -15.859 -17.438 1 95.38 80 TRP A N 1
ATOM 589 C CA . TRP A 1 80 ? 1.424 -15.539 -17.609 1 95.38 80 TRP A CA 1
ATOM 590 C C . TRP A 1 80 ? 1.717 -15.109 -19.031 1 95.38 80 TRP A C 1
ATOM 592 O O . TRP A 1 80 ? 1.299 -15.773 -19.984 1 95.38 80 TRP A O 1
ATOM 602 N N . ASP A 1 81 ? 2.293 -13.875 -19.078 1 94.5 81 ASP A N 1
ATOM 603 C CA . ASP A 1 81 ? 2.693 -13.383 -20.391 1 94.5 81 ASP A CA 1
ATOM 604 C C . ASP A 1 81 ? 4.02 -12.633 -20.312 1 94.5 81 ASP A C 1
ATOM 606 O O . ASP A 1 81 ? 4.117 -11.594 -19.641 1 94.5 81 ASP A O 1
ATOM 610 N N . ASP A 1 82 ? 5.062 -13.156 -20.969 1 91.19 82 ASP A N 1
ATOM 611 C CA . ASP A 1 82 ? 6.352 -12.492 -21.125 1 91.19 82 ASP A CA 1
ATOM 612 C C . ASP A 1 82 ? 6.938 -12.094 -19.781 1 91.19 82 ASP A C 1
ATOM 614 O O . ASP A 1 82 ? 7.316 -10.938 -19.578 1 91.19 82 ASP A O 1
ATOM 618 N N . GLY A 1 83 ? 6.926 -12.992 -18.844 1 88.62 83 GLY A N 1
ATOM 619 C CA . GLY A 1 83 ? 7.594 -12.773 -17.562 1 88.62 83 GLY A CA 1
ATOM 620 C C . GLY A 1 83 ? 6.707 -12.102 -16.531 1 88.62 83 GLY A C 1
ATOM 621 O O . GLY A 1 83 ? 7.133 -11.852 -15.406 1 88.62 83 GLY A O 1
ATOM 622 N N . VAL A 1 84 ? 5.461 -11.867 -16.906 1 92.25 84 VAL A N 1
ATOM 623 C CA . VAL A 1 84 ? 4.57 -11.141 -16 1 92.25 84 VAL A CA 1
ATOM 624 C C . VAL A 1 84 ? 3.34 -11.992 -15.695 1 92.25 84 VAL A C 1
ATOM 626 O O . VAL A 1 84 ? 2.672 -12.477 -16.609 1 92.25 84 VAL A O 1
ATOM 629 N N . TYR A 1 85 ? 3.135 -12.219 -14.43 1 96.62 85 TYR A N 1
ATOM 630 C CA . TYR A 1 85 ? 1.932 -12.914 -13.992 1 96.62 85 TYR A CA 1
ATOM 631 C C . TYR A 1 85 ? 0.725 -11.984 -14.008 1 96.62 85 TYR A C 1
ATOM 633 O O . TYR A 1 85 ? 0.832 -10.812 -13.641 1 96.62 85 TYR A O 1
ATOM 641 N N . SER A 1 86 ? -0.369 -12.547 -14.438 1 97.88 86 SER A N 1
ATOM 642 C CA . SER A 1 86 ? -1.652 -11.898 -14.195 1 97.88 86 SER A CA 1
ATOM 643 C C . SER A 1 86 ? -2.357 -12.5 -12.984 1 97.88 86 SER A C 1
ATOM 645 O O . SER A 1 86 ? -2.303 -13.711 -12.766 1 97.88 86 SER A O 1
ATOM 647 N N . ALA A 1 87 ? -2.98 -11.625 -12.273 1 98.19 87 ALA A N 1
ATOM 648 C CA . ALA A 1 87 ? -3.668 -12.102 -11.078 1 98.19 87 ALA A CA 1
ATOM 649 C C . ALA A 1 87 ? -4.891 -11.242 -10.766 1 98.19 87 ALA A C 1
ATOM 651 O O . ALA A 1 87 ? -5.07 -10.172 -11.344 1 98.19 87 ALA A O 1
ATOM 652 N N . GLU A 1 88 ? -5.723 -11.828 -9.891 1 98.44 88 GLU A N 1
ATOM 653 C CA . GLU A 1 88 ? -6.945 -11.156 -9.461 1 98.44 88 GLU A CA 1
ATOM 654 C C . GLU A 1 88 ? -7.188 -11.344 -7.969 1 98.44 88 GLU A C 1
ATOM 656 O O . GLU A 1 88 ? -6.941 -12.422 -7.426 1 98.44 88 GLU A O 1
ATOM 661 N N . LEU A 1 89 ? -7.566 -10.25 -7.355 1 98.44 89 LEU A N 1
ATOM 662 C CA . LEU A 1 89 ? -8.195 -10.32 -6.043 1 98.44 89 LEU A CA 1
ATOM 663 C C . LEU A 1 89 ? -9.703 -10.516 -6.172 1 98.44 89 LEU A C 1
ATOM 665 O O . LEU A 1 89 ? -10.375 -9.742 -6.852 1 98.44 89 LEU A O 1
ATOM 669 N N . VAL A 1 90 ? -10.203 -11.562 -5.559 1 98.19 90 VAL A N 1
ATOM 670 C CA . VAL A 1 90 ? -11.633 -11.836 -5.629 1 98.19 90 VAL A CA 1
ATOM 671 C C . VAL A 1 90 ? -12.32 -11.336 -4.359 1 98.19 90 VAL A C 1
ATOM 673 O O . VAL A 1 90 ? -12.008 -11.797 -3.258 1 98.19 90 VAL A O 1
ATOM 676 N N . VAL A 1 91 ? -13.211 -10.414 -4.52 1 97.12 91 VAL A N 1
ATOM 677 C CA . VAL A 1 91 ? -13.93 -9.789 -3.416 1 97.12 91 VAL A CA 1
ATOM 678 C C . VAL A 1 91 ? -15.414 -10.125 -3.508 1 97.12 91 VAL A C 1
ATOM 680 O O . VAL A 1 91 ? -16.109 -9.664 -4.418 1 97.12 91 VAL A O 1
ATOM 683 N N . ASP A 1 92 ? -15.891 -10.945 -2.625 1 96.88 92 ASP A N 1
ATOM 684 C CA . ASP A 1 92 ? -17.266 -11.43 -2.65 1 96.88 92 ASP A CA 1
ATOM 685 C C . ASP A 1 92 ? -17.625 -12.023 -4.012 1 96.88 92 ASP A C 1
ATOM 687 O O . ASP A 1 92 ? -18.656 -11.703 -4.586 1 96.88 92 ASP A O 1
ATOM 691 N N . GLY A 1 93 ? -16.641 -12.727 -4.492 1 96.75 93 GLY A N 1
ATOM 692 C CA . GLY A 1 93 ? -16.859 -13.469 -5.723 1 96.75 93 GLY A CA 1
ATOM 693 C C . GLY A 1 93 ? -16.578 -12.664 -6.973 1 96.75 93 GLY A C 1
ATOM 694 O O . GLY A 1 93 ? -16.625 -13.188 -8.086 1 96.75 93 GLY A O 1
ATOM 695 N N . GLU A 1 94 ? -16.266 -11.398 -6.855 1 96.62 94 GLU A N 1
ATOM 696 C CA . GLU A 1 94 ? -16 -10.531 -7.996 1 96.62 94 GLU A CA 1
ATOM 697 C C . GLU A 1 94 ? -14.508 -10.227 -8.117 1 96.62 94 GLU A C 1
ATOM 699 O O . GLU A 1 94 ? -13.891 -9.742 -7.168 1 96.62 94 GLU A O 1
ATOM 704 N N . PRO A 1 95 ? -14.008 -10.383 -9.266 1 97.88 95 PRO A N 1
ATOM 705 C CA . PRO A 1 95 ? -12.562 -10.227 -9.438 1 97.88 95 PRO A CA 1
ATOM 706 C C . PRO A 1 95 ? -12.148 -8.781 -9.688 1 97.88 95 PRO A C 1
ATOM 708 O O . PRO A 1 95 ? -12.867 -8.039 -10.367 1 97.88 95 PRO A O 1
ATOM 711 N N . ILE A 1 96 ? -11.016 -8.406 -9.141 1 97.12 96 ILE A N 1
ATOM 712 C CA . ILE A 1 96 ? -10.297 -7.172 -9.422 1 97.12 96 ILE A CA 1
ATOM 713 C C . ILE A 1 96 ? -8.852 -7.488 -9.812 1 97.12 96 ILE A C 1
ATOM 715 O O . ILE A 1 96 ? -8.133 -8.156 -9.07 1 97.12 96 ILE A O 1
ATOM 719 N N . ALA A 1 97 ? -8.484 -6.992 -11.016 1 97 97 ALA A N 1
ATOM 720 C CA . ALA A 1 97 ? -7.102 -7.199 -11.422 1 97 97 ALA A CA 1
ATOM 721 C C . ALA A 1 97 ? -6.137 -6.531 -10.445 1 97 97 ALA A C 1
ATOM 723 O O . ALA A 1 97 ? -6.352 -5.395 -10.031 1 97 97 ALA A O 1
ATOM 724 N N . ALA A 1 98 ? -5.133 -7.234 -10.039 1 96.81 98 ALA A N 1
ATOM 725 C CA . ALA A 1 98 ? -4.137 -6.734 -9.102 1 96.81 98 ALA A CA 1
ATOM 726 C C . ALA A 1 98 ? -2.801 -7.445 -9.289 1 96.81 98 ALA A C 1
ATOM 728 O O . ALA A 1 98 ? -2.74 -8.516 -9.891 1 96.81 98 ALA A O 1
ATOM 729 N N . ARG A 1 99 ? -1.774 -6.859 -8.844 1 96.31 99 ARG A N 1
ATOM 730 C CA . ARG A 1 99 ? -0.465 -7.504 -8.875 1 96.31 99 ARG A CA 1
ATOM 731 C C . ARG A 1 99 ? -0.387 -8.641 -7.863 1 96.31 99 ARG A C 1
ATOM 733 O O . ARG A 1 99 ? -1.007 -8.578 -6.801 1 96.31 99 ARG A O 1
ATOM 740 N N . VAL A 1 100 ? 0.426 -9.633 -8.18 1 96.81 100 VAL A N 1
ATOM 741 C CA . VAL A 1 100 ? 0.595 -10.773 -7.289 1 96.81 100 VAL A CA 1
ATOM 742 C C . VAL A 1 100 ? 1.156 -10.305 -5.949 1 96.81 100 VAL A C 1
ATOM 744 O O . VAL A 1 100 ? 0.745 -10.781 -4.891 1 96.81 100 VAL A O 1
ATOM 747 N N . SER A 1 101 ? 2.043 -9.297 -5.996 1 94.5 101 SER A N 1
ATOM 748 C CA . SER A 1 101 ? 2.678 -8.797 -4.781 1 94.5 101 SER A CA 1
ATOM 749 C C . SER A 1 101 ? 1.651 -8.18 -3.836 1 94.5 101 SER A C 1
ATOM 751 O O . SER A 1 101 ? 1.702 -8.406 -2.623 1 94.5 101 SER A O 1
ATOM 753 N N . ASP A 1 102 ? 0.71 -7.457 -4.363 1 95.5 102 ASP A N 1
ATOM 754 C CA . ASP A 1 102 ? -0.311 -6.816 -3.541 1 95.5 102 ASP A CA 1
ATOM 755 C C . ASP A 1 102 ? -1.264 -7.852 -2.947 1 95.5 102 ASP A C 1
ATOM 757 O O . ASP A 1 102 ? -1.636 -7.762 -1.775 1 95.5 102 ASP A O 1
ATOM 761 N N . ILE A 1 103 ? -1.611 -8.797 -3.764 1 97.25 103 ILE A N 1
ATOM 762 C CA . ILE A 1 103 ? -2.498 -9.867 -3.311 1 97.25 103 ILE A CA 1
ATOM 763 C C . ILE A 1 103 ? -1.821 -10.664 -2.197 1 97.25 103 ILE A C 1
ATOM 765 O O . ILE A 1 103 ? -2.443 -10.969 -1.178 1 97.25 103 ILE A O 1
ATOM 769 N N . ALA A 1 104 ? -0.589 -10.945 -2.385 1 96.44 104 ALA A N 1
ATOM 770 C CA . ALA A 1 104 ? 0.173 -11.719 -1.411 1 96.44 104 ALA A CA 1
ATOM 771 C C . ALA A 1 104 ? 0.262 -10.992 -0.074 1 96.44 104 ALA A C 1
ATOM 773 O O . ALA A 1 104 ? 0.087 -11.594 0.985 1 96.44 104 ALA A O 1
ATOM 774 N N . ALA A 1 105 ? 0.576 -9.695 -0.109 1 94.62 105 ALA A N 1
ATOM 775 C CA . ALA A 1 105 ? 0.668 -8.906 1.119 1 94.62 105 ALA A CA 1
ATOM 776 C C . ALA A 1 105 ? -0.657 -8.914 1.876 1 94.62 105 ALA A C 1
ATOM 778 O O . ALA A 1 105 ? -0.686 -9.141 3.088 1 94.62 105 ALA A O 1
ATOM 779 N N . LEU A 1 106 ? -1.688 -8.695 1.18 1 95.5 106 LEU A N 1
ATOM 780 C CA . LEU A 1 106 ? -3.004 -8.672 1.809 1 95.5 106 LEU A CA 1
ATOM 781 C C . LEU A 1 106 ? -3.381 -10.047 2.344 1 95.5 106 LEU A C 1
ATOM 783 O O . LEU A 1 106 ? -4.008 -10.156 3.4 1 95.5 106 LEU A O 1
ATOM 787 N N . ALA A 1 107 ? -3.041 -11.086 1.572 1 96.31 107 ALA A N 1
ATOM 788 C CA . ALA A 1 107 ? -3.318 -12.453 2.01 1 96.31 107 ALA A CA 1
ATOM 789 C C . ALA A 1 107 ? -2.609 -12.766 3.324 1 96.31 107 ALA A C 1
ATOM 791 O O . ALA A 1 107 ? -3.156 -13.461 4.184 1 96.31 107 ALA A O 1
ATOM 792 N N . PHE A 1 108 ? -1.514 -12.25 3.428 1 91.88 108 PHE A N 1
ATOM 793 C CA . PHE A 1 108 ? -0.745 -12.477 4.648 1 91.88 108 PHE A CA 1
ATOM 794 C C . PHE A 1 108 ? -1.412 -11.805 5.84 1 91.88 108 PHE A C 1
ATOM 796 O O . PHE A 1 108 ? -1.511 -12.398 6.918 1 91.88 108 PHE A O 1
ATOM 803 N N . VAL A 1 109 ? -1.906 -10.625 5.672 1 92.56 109 VAL A N 1
ATOM 804 C CA . VAL A 1 109 ? -2.486 -9.844 6.758 1 92.56 109 VAL A CA 1
ATOM 805 C C . VAL A 1 109 ? -3.879 -10.375 7.09 1 92.56 109 VAL A C 1
ATOM 807 O O . VAL A 1 109 ? -4.258 -10.445 8.266 1 92.56 109 VAL A O 1
ATOM 810 N N . ARG A 1 110 ? -4.598 -10.828 6.074 1 94.69 110 ARG A N 1
ATOM 811 C CA . ARG A 1 110 ? -6.008 -11.148 6.277 1 94.69 110 ARG A CA 1
ATOM 812 C C . ARG A 1 110 ? -6.227 -12.656 6.355 1 94.69 110 ARG A C 1
ATOM 814 O O . ARG A 1 110 ? -7.301 -13.109 6.75 1 94.69 110 ARG A O 1
ATOM 821 N N . GLY A 1 111 ? -5.301 -13.352 5.895 1 94 111 GLY A N 1
ATOM 822 C CA . GLY A 1 111 ? -5.355 -14.797 6.051 1 94 111 GLY A CA 1
ATOM 823 C C . GLY A 1 111 ? -6.211 -15.477 5 1 94 111 GLY A C 1
ATOM 824 O O . GLY A 1 111 ? -6.93 -16.438 5.301 1 94 111 GLY A O 1
ATOM 825 N N . PHE A 1 112 ? -6.18 -15.062 3.773 1 96.31 112 PHE A N 1
ATOM 826 C CA . PHE A 1 112 ? -6.938 -15.742 2.727 1 96.31 112 PHE A CA 1
ATOM 827 C C . PHE A 1 112 ? -6.008 -16.5 1.788 1 96.31 112 PHE A C 1
ATOM 829 O O . PHE A 1 112 ? -4.789 -16.312 1.831 1 96.31 112 PHE A O 1
ATOM 836 N N . THR A 1 113 ? -6.586 -17.328 0.943 1 96.69 113 THR A N 1
ATOM 837 C CA . THR A 1 113 ? -5.809 -18.234 0.108 1 96.69 113 THR A CA 1
ATOM 838 C C . THR A 1 113 ? -5.602 -17.641 -1.285 1 96.69 113 THR A C 1
ATOM 840 O O . THR A 1 113 ? -6.441 -16.891 -1.772 1 96.69 113 THR A O 1
ATOM 843 N N . ILE A 1 114 ? -4.484 -18.031 -1.863 1 98.56 114 ILE A N 1
ATOM 844 C CA . ILE A 1 114 ? -4.191 -17.734 -3.262 1 98.56 114 ILE A CA 1
ATOM 845 C C . ILE A 1 114 ? -4.094 -19.031 -4.055 1 98.56 114 ILE A C 1
ATOM 847 O O . ILE A 1 114 ? -3.482 -20 -3.598 1 98.56 114 ILE A O 1
ATOM 851 N N . THR A 1 115 ? -4.727 -19.016 -5.227 1 98.81 115 THR A N 1
ATOM 852 C CA . THR A 1 115 ? -4.695 -20.234 -6.043 1 98.81 115 THR A CA 1
ATOM 853 C C . THR A 1 115 ? -4.027 -19.953 -7.391 1 98.81 115 THR A C 1
ATOM 855 O O . THR A 1 115 ? -3.926 -18.797 -7.816 1 98.81 115 THR A O 1
ATOM 858 N N . CYS A 1 116 ? -3.574 -21.016 -7.984 1 98.62 116 CYS A N 1
ATOM 859 C CA . CYS A 1 116 ? -2.916 -21 -9.289 1 98.62 116 CYS A CA 1
ATOM 860 C C . CYS A 1 116 ? -3.324 -22.203 -10.125 1 98.62 116 CYS A C 1
ATOM 862 O O . CYS A 1 116 ? -3.377 -23.328 -9.617 1 98.62 116 CYS A O 1
ATOM 864 N N . PRO A 1 117 ? -3.619 -21.953 -11.414 1 98.31 117 PRO A N 1
ATOM 865 C CA . PRO A 1 117 ? -3.939 -23.078 -12.281 1 98.31 117 PRO A CA 1
ATOM 866 C C . PRO A 1 117 ? -2.816 -24.125 -12.336 1 98.31 117 PRO A C 1
ATOM 868 O O . PRO A 1 117 ? -1.642 -23.75 -12.43 1 98.31 117 PRO A O 1
ATOM 871 N N . ASP A 1 118 ? -3.238 -25.391 -12.398 1 97.38 118 ASP A N 1
ATOM 872 C CA . ASP A 1 118 ? -2.271 -26.484 -12.453 1 97.38 118 ASP A CA 1
ATOM 873 C C . ASP A 1 118 ? -1.377 -26.375 -13.688 1 97.38 118 ASP A C 1
ATOM 875 O O . ASP A 1 118 ? -0.191 -26.703 -13.633 1 97.38 118 ASP A O 1
ATOM 879 N N . GLU A 1 119 ? -1.979 -25.938 -14.703 1 97.06 119 GLU A N 1
ATOM 880 C CA . GLU A 1 119 ? -1.224 -25.812 -15.945 1 97.06 119 GLU A CA 1
ATOM 881 C C . GLU A 1 119 ? -0.093 -24.797 -15.797 1 97.06 119 GLU A C 1
ATOM 883 O O . GLU A 1 119 ? 1.004 -25 -16.328 1 97.06 119 GLU A O 1
ATOM 888 N N . LEU A 1 120 ? -0.371 -23.719 -15.07 1 97.06 120 LEU A N 1
ATOM 889 C CA . LEU A 1 120 ? 0.659 -22.703 -14.844 1 97.06 120 LEU A CA 1
ATOM 890 C C . LEU A 1 120 ? 1.735 -23.234 -13.898 1 97.06 120 LEU A C 1
ATOM 892 O O . LEU A 1 120 ? 2.922 -22.969 -14.094 1 97.06 120 LEU A O 1
ATOM 896 N N . VAL A 1 121 ? 1.354 -23.938 -12.93 1 95.69 121 VAL A N 1
ATOM 897 C CA . VAL A 1 121 ? 2.307 -24.562 -12.008 1 95.69 121 VAL A CA 1
ATOM 898 C C . VAL A 1 121 ? 3.223 -25.516 -12.773 1 95.69 121 VAL A C 1
ATOM 900 O O . VAL A 1 121 ? 4.438 -25.516 -12.57 1 95.69 121 VAL A O 1
ATOM 903 N N . ALA A 1 122 ? 2.619 -26.312 -13.633 1 94.12 122 ALA A N 1
ATOM 904 C CA . ALA A 1 122 ? 3.387 -27.266 -14.414 1 94.12 122 ALA A CA 1
ATOM 905 C C . ALA A 1 122 ? 4.379 -26.562 -15.336 1 94.12 122 ALA A C 1
ATOM 907 O O . ALA A 1 122 ? 5.504 -27.031 -15.523 1 94.12 122 ALA A O 1
ATOM 908 N N . GLN A 1 123 ? 3.936 -25.469 -15.836 1 93.25 123 GLN A N 1
ATOM 909 C CA . GLN A 1 123 ? 4.711 -24.734 -16.828 1 93.25 123 GLN A CA 1
ATOM 910 C C . GLN A 1 123 ? 5.836 -23.938 -16.172 1 93.25 123 GLN A C 1
ATOM 912 O O . GLN A 1 123 ? 6.949 -23.891 -16.688 1 93.25 123 GLN A O 1
ATOM 917 N N . LEU A 1 124 ? 5.547 -23.297 -15.023 1 92.5 124 LEU A N 1
ATOM 918 C CA . LEU A 1 124 ? 6.438 -22.266 -14.5 1 92.5 124 LEU A CA 1
ATOM 919 C C . LEU A 1 124 ? 7.047 -22.688 -13.172 1 92.5 124 LEU A C 1
ATOM 921 O O . LEU A 1 124 ? 8.016 -22.078 -12.703 1 92.5 124 LEU A O 1
ATOM 925 N N . GLY A 1 125 ? 6.457 -23.719 -12.578 1 91.56 125 GLY A N 1
ATOM 926 C CA . GLY A 1 125 ? 6.93 -24.172 -11.273 1 91.56 125 GLY A CA 1
ATOM 927 C C . GLY A 1 125 ? 8.328 -24.75 -11.312 1 91.56 125 GLY A C 1
ATOM 928 O O . GLY A 1 125 ? 8.703 -25.406 -12.289 1 91.56 125 GLY A O 1
ATOM 929 N N . VAL A 1 126 ? 9.086 -24.453 -10.25 1 86.75 126 VAL A N 1
ATOM 930 C CA . VAL A 1 126 ? 10.445 -24.969 -10.109 1 86.75 126 VAL A CA 1
ATOM 931 C C . VAL A 1 126 ? 10.523 -25.891 -8.898 1 86.75 126 VAL A C 1
ATOM 933 O O . VAL A 1 126 ? 9.875 -25.656 -7.883 1 86.75 126 VAL A O 1
ATOM 936 N N . GLU A 1 127 ? 11.195 -27.078 -9.078 1 79.81 127 GLU A N 1
ATOM 937 C CA . GLU A 1 127 ? 11.367 -28.016 -7.969 1 79.81 127 GLU A CA 1
ATOM 938 C C . GLU A 1 127 ? 12.508 -27.562 -7.051 1 79.81 127 GLU A C 1
ATOM 940 O O . GLU A 1 127 ? 13.508 -27.016 -7.516 1 79.81 127 GLU A O 1
ATOM 945 N N . ALA A 1 128 ? 12.242 -27.406 -5.77 1 61.44 128 ALA A N 1
ATOM 946 C CA . ALA A 1 128 ? 13.312 -27.109 -4.82 1 61.44 128 ALA A CA 1
ATOM 947 C C . ALA A 1 128 ? 14.555 -27.953 -5.098 1 61.44 128 ALA A C 1
ATOM 949 O O . ALA A 1 128 ? 15.523 -27.922 -4.336 1 61.44 128 ALA A O 1
ATOM 950 N N . PHE A 1 129 ? 14.789 -28.641 -6.145 1 50.12 129 PHE A N 1
ATOM 951 C CA . PHE A 1 129 ? 15.969 -29.484 -6.273 1 50.12 129 PHE A CA 1
ATOM 952 C C . PHE A 1 129 ? 17.234 -28.703 -5.93 1 50.12 129 PHE A C 1
ATOM 954 O O . PHE A 1 129 ? 17.203 -27.469 -5.867 1 50.12 129 PHE A O 1
ATOM 961 N N . GLU A 1 130 ? 18.656 -29.375 -6.117 1 41.66 130 GLU A N 1
ATOM 962 C CA . GLU A 1 130 ? 20.078 -29.25 -5.77 1 41.66 130 GLU A CA 1
ATOM 963 C C . GLU A 1 130 ? 20.609 -27.859 -6.113 1 41.66 130 GLU A C 1
ATOM 965 O O . GLU A 1 130 ? 21.391 -27.281 -5.363 1 41.66 130 GLU A O 1
ATOM 970 N N . GLU A 1 131 ? 20.75 -27.453 -7.348 1 42.12 131 GLU A N 1
ATOM 971 C CA . GLU A 1 131 ? 21.625 -26.344 -7.758 1 42.12 131 GLU A CA 1
ATOM 972 C C . GLU A 1 131 ? 21.078 -25 -7.293 1 42.12 131 GLU A C 1
ATOM 974 O O . GLU A 1 131 ? 21.812 -24.016 -7.242 1 42.12 131 GLU A O 1
ATOM 979 N N . ASP A 1 132 ? 19.844 -24.75 -7.332 1 46.03 132 ASP A N 1
ATOM 980 C CA . ASP A 1 132 ? 19.406 -23.406 -6.953 1 46.03 132 ASP A CA 1
ATOM 981 C C . ASP A 1 132 ? 19.141 -23.328 -5.453 1 46.03 132 ASP A C 1
ATOM 983 O O . ASP A 1 132 ? 18.109 -22.812 -5.023 1 46.03 132 ASP A O 1
ATOM 987 N N . LYS A 1 133 ? 19.688 -24.234 -4.707 1 47.31 133 LYS A N 1
ATOM 988 C CA . LYS A 1 133 ? 19.922 -24.453 -3.279 1 47.31 133 LYS A CA 1
ATOM 989 C C . LYS A 1 133 ? 20.188 -23.125 -2.568 1 47.31 133 LYS A C 1
ATOM 991 O O . LYS A 1 133 ? 19.859 -22.969 -1.389 1 47.31 133 LYS A O 1
ATOM 996 N N . ASP A 1 134 ? 20.891 -22.406 -3.262 1 50.47 134 ASP A N 1
ATOM 997 C CA . ASP A 1 134 ? 21.25 -21.156 -2.6 1 50.47 134 ASP A CA 1
ATOM 998 C C . ASP A 1 134 ? 20 -20.312 -2.326 1 50.47 134 ASP A C 1
ATOM 1000 O O . ASP A 1 134 ? 19.891 -19.672 -1.274 1 50.47 134 ASP A O 1
ATOM 1004 N N . VAL A 1 135 ? 19.156 -20.406 -3.254 1 48.72 135 VAL A N 1
ATOM 1005 C CA . VAL A 1 135 ? 17.953 -19.594 -3.049 1 48.72 135 VAL A CA 1
ATOM 1006 C C . VAL A 1 135 ? 17.062 -20.25 -2.008 1 48.72 135 VAL A C 1
ATOM 1008 O O . VAL A 1 135 ? 16.547 -19.578 -1.106 1 48.72 135 VAL A O 1
ATOM 1011 N N . VAL A 1 136 ? 16.891 -21.594 -2.107 1 49.03 136 VAL A N 1
ATOM 1012 C CA . VAL A 1 136 ? 16.047 -22.312 -1.145 1 49.03 136 VAL A CA 1
ATOM 1013 C C . VAL A 1 136 ? 16.688 -22.234 0.245 1 49.03 136 VAL A C 1
ATOM 1015 O O . VAL A 1 136 ? 15.977 -22.031 1.239 1 49.03 136 VAL A O 1
ATOM 1018 N N . GLU A 1 137 ? 17.984 -22.5 0.284 1 50.62 137 GLU A N 1
ATOM 1019 C CA . GLU A 1 137 ? 18.641 -22.406 1.581 1 50.62 137 GLU A CA 1
ATOM 1020 C C . GLU A 1 137 ? 18.5 -21.016 2.188 1 50.62 137 GLU A C 1
ATOM 1022 O O . GLU A 1 137 ? 18.328 -20.875 3.398 1 50.62 137 GLU A O 1
ATOM 1027 N N . GLU A 1 138 ? 18.688 -20.141 1.298 1 50.81 138 GLU A N 1
ATOM 1028 C CA . GLU A 1 138 ? 18.531 -18.781 1.809 1 50.81 138 GLU A CA 1
ATOM 1029 C C . GLU A 1 138 ? 17.094 -18.516 2.219 1 50.81 138 GLU A C 1
ATOM 1031 O O . GLU A 1 138 ? 16.844 -17.828 3.219 1 50.81 138 GLU A O 1
ATOM 1036 N N . PHE A 1 139 ? 16.219 -19.141 1.492 1 51.38 139 PHE A N 1
ATOM 1037 C CA . PHE A 1 139 ? 14.805 -19.016 1.814 1 51.38 139 PHE A CA 1
ATOM 1038 C C . PHE A 1 139 ? 14.477 -19.734 3.115 1 51.38 139 PHE A C 1
ATOM 1040 O O . PHE A 1 139 ? 13.766 -19.203 3.965 1 51.38 139 PHE A O 1
ATOM 1047 N N . LYS A 1 140 ? 14.984 -21 3.174 1 49.56 140 LYS A N 1
ATOM 1048 C CA . LYS A 1 140 ? 14.82 -21.75 4.414 1 49.56 140 LYS A CA 1
ATOM 1049 C C . LYS A 1 140 ? 15.398 -20.984 5.602 1 49.56 140 LYS A C 1
ATOM 1051 O O . LYS A 1 140 ? 14.805 -20.969 6.684 1 49.56 140 LYS A O 1
ATOM 1056 N N . SER A 1 141 ? 16.484 -20.484 5.363 1 50.94 141 SER A N 1
ATOM 1057 C CA . SER A 1 141 ? 17.062 -19.703 6.441 1 50.94 141 SER A CA 1
ATOM 1058 C C . SER A 1 141 ? 16.172 -18.531 6.824 1 50.94 141 SER A C 1
ATOM 1060 O O . SER A 1 141 ? 16.094 -18.156 7.996 1 50.94 141 SER A O 1
ATOM 1062 N N . PHE A 1 142 ? 15.625 -17.969 5.828 1 46.25 142 PHE A N 1
ATOM 1063 C CA . PHE A 1 142 ? 14.688 -16.891 6.105 1 46.25 142 PHE A CA 1
ATOM 1064 C C . PHE A 1 142 ? 13.469 -17.406 6.855 1 46.25 142 PHE A C 1
ATOM 1066 O O . PHE A 1 142 ? 13.031 -16.812 7.844 1 46.25 142 PHE A O 1
ATOM 1073 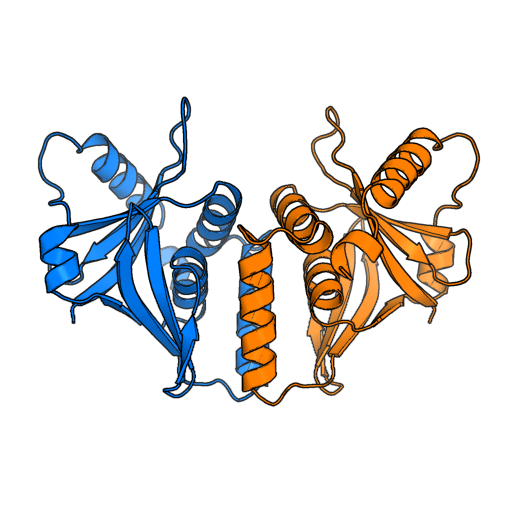N N . LEU A 1 143 ? 12.844 -18.422 6.406 1 47.88 143 LEU A N 1
ATOM 1074 C CA . LEU A 1 143 ? 11.727 -19.047 7.109 1 47.88 143 LEU A CA 1
ATOM 1075 C C . LEU A 1 143 ? 12.125 -19.422 8.539 1 47.88 143 LEU A C 1
ATOM 1077 O O . LEU A 1 143 ? 11.312 -19.312 9.461 1 47.88 143 LEU A O 1
ATOM 1081 N N . ASP A 1 144 ? 13.156 -20.094 8.641 1 48.66 144 ASP A N 1
ATOM 1082 C CA . ASP A 1 144 ? 13.648 -20.484 9.961 1 48.66 144 ASP A CA 1
ATOM 1083 C C . ASP A 1 144 ? 13.742 -19.266 10.891 1 48.66 144 ASP A C 1
ATOM 1085 O O . ASP A 1 144 ? 13.695 -19.422 12.117 1 48.66 144 ASP A O 1
ATOM 1089 N N . HIS A 1 145 ? 13.977 -18.234 10.391 1 47.12 145 HIS A N 1
ATOM 1090 C CA . HIS A 1 145 ? 14 -17.047 11.25 1 47.12 145 HIS A CA 1
ATOM 1091 C C . HIS A 1 145 ? 12.617 -16.422 11.359 1 47.12 145 HIS A C 1
ATOM 1093 O O . HIS A 1 145 ? 12.414 -15.5 12.156 1 47.12 145 HIS A O 1
ATOM 1099 N N . VAL A 1 146 ? 11.742 -16.656 10.5 1 41.12 146 VAL A N 1
ATOM 1100 C CA . VAL A 1 146 ? 10.359 -16.234 10.688 1 41.12 146 VAL A CA 1
ATOM 1101 C C . VAL A 1 146 ? 9.617 -17.25 11.547 1 41.12 146 VAL A C 1
ATOM 1103 O O . VAL A 1 146 ? 9.414 -18.391 11.133 1 41.12 146 VAL A O 1
ATOM 1106 N N . ASP A 1 147 ? 9.969 -17.594 12.758 1 40.59 147 ASP A N 1
ATOM 1107 C CA . ASP A 1 147 ? 9.227 -18.453 13.68 1 40.59 147 ASP A CA 1
ATOM 1108 C C . ASP A 1 147 ? 7.738 -18.109 13.664 1 40.59 147 ASP A C 1
ATOM 1110 O O . ASP A 1 147 ? 7.34 -17 14.031 1 40.59 147 ASP A O 1
ATOM 1114 N N . PRO A 1 148 ? 6.914 -18.781 13.023 1 39.91 148 PRO A N 1
ATOM 1115 C CA . PRO A 1 148 ? 5.469 -18.672 13.211 1 39.91 148 PRO A CA 1
ATOM 1116 C C . PRO A 1 148 ? 5.062 -18.609 14.68 1 39.91 148 PRO A C 1
ATOM 1118 O O . PRO A 1 148 ? 4.09 -17.938 15.031 1 39.91 148 PRO A O 1
ATOM 1121 N N . ASP A 1 149 ? 5.508 -19.516 15.562 1 38.19 149 ASP A N 1
ATOM 1122 C CA . ASP A 1 149 ? 5.242 -19.5 17 1 38.19 149 ASP A CA 1
ATOM 1123 C C . ASP A 1 149 ? 5.543 -18.125 17.594 1 38.19 149 ASP A C 1
ATOM 1125 O O . ASP A 1 149 ? 5.176 -17.844 18.734 1 38.19 149 ASP A O 1
ATOM 1129 N N . ASP A 1 150 ? 6.246 -17.359 17.016 1 36.5 150 ASP A N 1
ATOM 1130 C CA . ASP A 1 150 ? 6.449 -15.977 17.453 1 36.5 150 ASP A CA 1
ATOM 1131 C C . ASP A 1 150 ? 5.238 -15.109 17.125 1 36.5 150 ASP A C 1
ATOM 1133 O O . ASP A 1 150 ? 5.113 -13.992 17.625 1 36.5 150 ASP A O 1
ATOM 1137 N N . PHE A 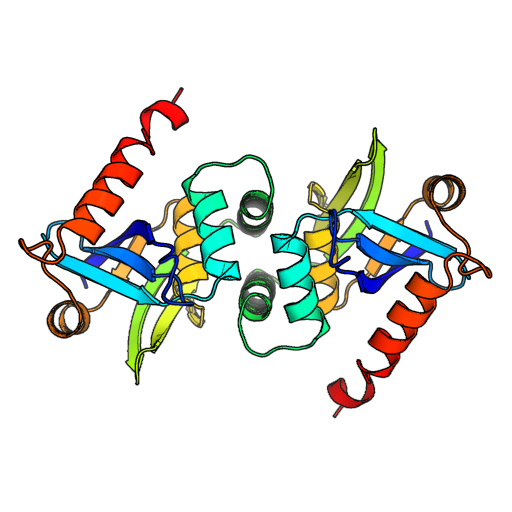1 151 ? 4.426 -15.43 16.219 1 32.81 151 PHE A N 1
ATOM 1138 C CA . PHE A 1 151 ? 3.123 -14.82 15.984 1 32.81 151 PHE A CA 1
ATOM 1139 C C . PHE A 1 151 ? 2.064 -15.438 16.891 1 32.81 151 PHE A C 1
ATOM 1141 O O . PHE A 1 151 ? 0.986 -14.867 17.062 1 32.81 151 PHE A O 1
ATOM 1148 N N . GLU A 1 152 ? 2.025 -16.641 17.062 1 29.5 152 GLU A N 1
ATOM 1149 C CA . GLU A 1 152 ? 1.011 -17.234 17.938 1 29.5 152 GLU A CA 1
ATOM 1150 C C . GLU A 1 152 ? 1.224 -16.844 19.391 1 29.5 152 GLU A C 1
ATOM 1152 O O . GLU A 1 152 ? 0.533 -17.344 20.281 1 29.5 152 GLU A O 1
ATOM 1157 N N . LYS A 1 153 ? 2.158 -16.172 19.812 1 25.61 153 LYS A N 1
ATOM 1158 C CA . LYS A 1 153 ? 2.076 -15.906 21.25 1 25.61 153 LYS A CA 1
ATOM 1159 C C . LYS A 1 153 ? 1.308 -14.617 21.531 1 25.61 153 LYS A C 1
ATOM 1161 O O . LYS A 1 153 ? 1.434 -13.641 20.781 1 25.61 153 LYS A O 1
ATOM 1166 N N . MET B 1 1 ? -9.781 24.562 11.453 1 94.44 1 MET B N 1
ATOM 1167 C CA . MET B 1 1 ? -9.148 23.5 10.68 1 94.44 1 MET B CA 1
ATOM 1168 C C . MET B 1 1 ? -8.727 24 9.305 1 94.44 1 MET B C 1
ATOM 1170 O O . MET B 1 1 ? -9.484 24.688 8.633 1 94.44 1 MET B O 1
ATOM 1174 N N . ALA B 1 2 ? -7.453 23.844 8.977 1 97.31 2 ALA B N 1
ATOM 1175 C CA . ALA B 1 2 ? -6.922 24.219 7.672 1 97.31 2 ALA B CA 1
ATOM 1176 C C . ALA B 1 2 ? -6.84 23.016 6.742 1 97.31 2 ALA B C 1
ATOM 1178 O O . ALA B 1 2 ? -6.566 21.891 7.188 1 97.31 2 ALA B O 1
ATOM 1179 N N . GLU B 1 3 ? -7.129 23.266 5.453 1 98.12 3 GLU B N 1
ATOM 1180 C CA . GLU B 1 3 ? -6.91 22.234 4.449 1 98.12 3 GLU B CA 1
ATOM 1181 C C . GLU B 1 3 ? -5.445 22.172 4.016 1 98.12 3 GLU B C 1
ATOM 1183 O O . GLU B 1 3 ? -4.809 23.219 3.848 1 98.12 3 GLU B O 1
ATOM 1188 N N . VAL B 1 4 ? -5.023 20.922 3.902 1 96.75 4 VAL B N 1
ATOM 1189 C CA . VAL B 1 4 ? -3.641 20.766 3.461 1 96.75 4 VAL B CA 1
ATOM 1190 C C . VAL B 1 4 ? -3.586 19.828 2.248 1 96.75 4 VAL B C 1
ATOM 1192 O O . VAL B 1 4 ? -4.469 18.984 2.064 1 96.75 4 VAL B O 1
ATOM 1195 N N . GLU B 1 5 ? -2.492 20 1.425 1 92 5 GLU B N 1
ATOM 1196 C CA . GLU B 1 5 ? -2.299 19.188 0.228 1 92 5 GLU B CA 1
ATOM 1197 C C . GLU B 1 5 ? -0.833 18.797 0.049 1 92 5 GLU B C 1
ATOM 1199 O O . GLU B 1 5 ? 0.062 19.578 0.373 1 92 5 GLU B O 1
ATOM 1204 N N . VAL B 1 6 ? -0.709 17.609 -0.448 1 89 6 VAL B N 1
ATOM 1205 C CA . VAL B 1 6 ? 0.656 17.188 -0.742 1 89 6 VAL B CA 1
ATOM 1206 C C . VAL B 1 6 ? 1.189 17.969 -1.944 1 89 6 VAL B C 1
ATOM 1208 O O . VAL B 1 6 ? 0.554 18 -3 1 89 6 VAL B O 1
ATOM 1211 N N . VAL B 1 7 ? 2.363 18.5 -1.789 1 82.12 7 VAL B N 1
ATOM 1212 C CA . VAL B 1 7 ? 2.908 19.266 -2.904 1 82.12 7 VAL B CA 1
ATOM 1213 C C . VAL B 1 7 ? 4.188 18.594 -3.41 1 82.12 7 VAL B C 1
ATOM 1215 O O . VAL B 1 7 ? 4.594 18.812 -4.555 1 82.12 7 VAL B O 1
ATOM 1218 N N . GLY B 1 8 ? 4.836 17.844 -2.527 1 82.75 8 GLY B N 1
ATOM 1219 C CA . GLY B 1 8 ? 6.059 17.219 -2.998 1 82.75 8 GLY B CA 1
ATOM 1220 C C . GLY B 1 8 ? 6.734 16.359 -1.943 1 82.75 8 GLY B C 1
ATOM 1221 O O . GLY B 1 8 ? 6.324 16.359 -0.782 1 82.75 8 GLY B O 1
ATOM 1222 N N . ILE B 1 9 ? 7.676 15.531 -2.434 1 85.5 9 ILE B N 1
ATOM 1223 C CA . ILE B 1 9 ? 8.531 14.711 -1.591 1 85.5 9 ILE B CA 1
ATOM 1224 C C . ILE B 1 9 ? 10 15 -1.905 1 85.5 9 ILE B C 1
ATOM 1226 O O . ILE B 1 9 ? 10.398 15.031 -3.072 1 85.5 9 ILE B O 1
ATOM 1230 N N . ARG B 1 10 ? 10.75 15.289 -0.893 1 80.06 10 ARG B N 1
ATOM 1231 C CA . ARG B 1 10 ? 12.188 15.516 -1.042 1 80.06 10 ARG B CA 1
ATOM 1232 C C . ARG B 1 10 ? 12.984 14.344 -0.486 1 80.06 10 ARG B C 1
ATOM 1234 O O . ARG B 1 10 ? 12.711 13.859 0.615 1 80.06 10 ARG B O 1
ATOM 1241 N N . VAL B 1 11 ? 13.797 13.812 -1.429 1 70.69 11 VAL B N 1
ATOM 1242 C CA . VAL B 1 11 ? 14.711 12.766 -0.995 1 70.69 11 VAL B CA 1
ATOM 1243 C C . VAL B 1 11 ? 16.125 13.328 -0.858 1 70.69 11 VAL B C 1
ATOM 1245 O O . VAL B 1 11 ? 16.703 13.797 -1.838 1 70.69 11 VAL B O 1
ATOM 1248 N N . LEU B 1 12 ? 16.531 13.672 0.408 1 60.09 12 LEU B N 1
ATOM 1249 C CA . LEU B 1 12 ? 17.859 14.25 0.609 1 60.09 12 LEU B CA 1
ATOM 1250 C C . LEU B 1 12 ? 18.953 13.18 0.493 1 60.09 12 LEU B C 1
ATOM 1252 O O . LEU B 1 12 ? 18.75 12.039 0.909 1 60.09 12 LEU B O 1
ATOM 1256 N N . GLU B 1 13 ? 19.891 13.336 -0.533 1 57.66 13 GLU B N 1
ATOM 1257 C CA . GLU B 1 13 ? 20.984 12.398 -0.784 1 57.66 13 GLU B CA 1
ATOM 1258 C C . GLU B 1 13 ? 21.656 11.977 0.517 1 57.66 13 GLU B C 1
ATOM 1260 O O . GLU B 1 13 ? 22.047 10.82 0.672 1 57.66 13 GLU B O 1
ATOM 1265 N N . ASP B 1 14 ? 21.984 13.055 1.22 1 55.06 14 ASP B N 1
ATOM 1266 C CA . ASP B 1 14 ? 22.859 12.727 2.346 1 55.06 14 ASP B CA 1
ATOM 1267 C C . ASP B 1 14 ? 22.047 12.195 3.527 1 55.06 14 ASP B C 1
ATOM 1269 O O . ASP B 1 14 ? 22.578 11.5 4.391 1 55.06 14 ASP B O 1
ATOM 1273 N N . ASN B 1 15 ? 21.062 13.055 3.885 1 54.03 15 ASN B N 1
ATOM 1274 C CA . ASN B 1 15 ? 20.312 12.75 5.102 1 54.03 15 ASN B CA 1
ATOM 1275 C C . ASN B 1 15 ? 19.094 11.891 4.805 1 54.03 15 ASN B C 1
ATOM 1277 O O . ASN B 1 15 ? 18.359 12.148 3.842 1 54.03 15 ASN B O 1
ATOM 1281 N N . ASP B 1 16 ? 19.125 10.445 5.195 1 64.12 16 ASP B N 1
ATOM 1282 C CA . ASP B 1 16 ? 18.594 9.094 5.227 1 64.12 16 ASP B CA 1
ATOM 1283 C C . ASP B 1 16 ? 17.062 9.109 5.203 1 64.12 16 ASP B C 1
ATOM 1285 O O . ASP B 1 16 ? 16.422 8.141 4.785 1 64.12 16 ASP B O 1
ATOM 1289 N N . GLN B 1 17 ? 16.484 10.344 5.688 1 79.75 17 GLN B N 1
ATOM 1290 C CA . GLN B 1 17 ? 15.039 10.133 5.785 1 79.75 17 GLN B CA 1
ATOM 1291 C C . GLN B 1 17 ? 14.281 11.102 4.883 1 79.75 17 GLN B C 1
ATOM 1293 O O . GLN B 1 17 ? 14.422 12.312 5.012 1 79.75 17 GLN B O 1
ATOM 1298 N N . PRO B 1 18 ? 13.5 10.797 3.91 1 89.19 18 PRO B N 1
ATOM 1299 C CA . PRO B 1 18 ? 12.719 11.648 3.014 1 89.19 18 PRO B CA 1
ATOM 1300 C C . PRO B 1 18 ? 11.688 12.492 3.758 1 89.19 18 PRO B C 1
ATOM 1302 O O . PRO B 1 18 ? 11.266 12.133 4.859 1 89.19 18 PRO B O 1
ATOM 1305 N N . VAL B 1 19 ? 11.422 13.688 3.154 1 88.5 19 VAL B N 1
ATOM 1306 C CA . VAL B 1 19 ? 10.438 14.578 3.752 1 88.5 19 VAL B CA 1
ATOM 1307 C C . VAL B 1 19 ? 9.305 14.836 2.766 1 88.5 19 VAL B C 1
ATOM 1309 O O . VAL B 1 19 ? 9.539 15.211 1.617 1 88.5 19 VAL B O 1
ATOM 1312 N N . MET B 1 20 ? 8.094 14.539 3.172 1 92.38 20 MET B N 1
ATOM 1313 C CA . MET B 1 20 ? 6.898 14.961 2.451 1 92.38 20 MET B CA 1
ATOM 1314 C C . MET B 1 20 ? 6.461 16.359 2.885 1 92.38 20 MET B C 1
ATOM 1316 O O . MET B 1 20 ? 6.453 16.672 4.078 1 92.38 20 MET B O 1
ATOM 1320 N N . VAL B 1 21 ? 6.098 17.219 1.924 1 90.81 21 VAL B N 1
ATOM 1321 C CA . VAL B 1 21 ? 5.699 18.578 2.23 1 90.81 21 VAL B CA 1
ATOM 1322 C C . VAL B 1 21 ? 4.211 18.766 1.939 1 90.81 21 VAL B C 1
ATOM 1324 O O . VAL B 1 21 ? 3.758 18.516 0.82 1 90.81 21 VAL B O 1
ATOM 1327 N N . LEU B 1 22 ? 3.482 19.203 2.984 1 93.94 22 LEU B N 1
ATOM 1328 C CA . LEU B 1 22 ? 2.076 19.562 2.838 1 93.94 22 LEU B CA 1
ATOM 1329 C C . LEU B 1 22 ? 1.912 21.078 2.773 1 93.94 22 LEU B C 1
ATOM 1331 O O . LEU B 1 22 ? 2.389 21.797 3.654 1 93.94 22 LEU B O 1
ATOM 1335 N N . ARG B 1 23 ? 1.341 21.516 1.773 1 93.06 23 ARG B N 1
ATOM 1336 C CA . ARG B 1 23 ? 1.007 22.938 1.693 1 93.06 23 ARG B CA 1
ATOM 1337 C C . ARG B 1 23 ? -0.304 23.234 2.416 1 93.06 23 ARG B C 1
ATOM 1339 O O . ARG B 1 23 ? -1.27 22.484 2.295 1 93.06 23 ARG B O 1
ATOM 1346 N N . VAL B 1 24 ? -0.279 24.359 3.162 1 94.5 24 VAL B N 1
ATOM 1347 C CA . VAL B 1 24 ? -1.516 24.844 3.768 1 94.5 24 VAL B CA 1
ATOM 1348 C C . VAL B 1 24 ? -2.277 25.703 2.768 1 94.5 24 VAL B C 1
ATOM 1350 O O . VAL B 1 24 ? -1.781 26.75 2.332 1 94.5 24 VAL B O 1
ATOM 1353 N N . VAL B 1 25 ? -3.473 25.219 2.41 1 94.44 25 VAL B N 1
ATOM 1354 C CA . VAL B 1 25 ? -4.25 25.875 1.372 1 94.44 25 VAL B CA 1
ATOM 1355 C C . VAL B 1 25 ? -4.594 27.297 1.813 1 94.44 25 VAL B C 1
ATOM 1357 O O . VAL B 1 25 ? -5.055 27.516 2.938 1 94.44 25 VAL B O 1
ATOM 1360 N N . GLY B 1 26 ? -4.371 28.234 0.95 1 91.5 26 GLY B N 1
ATOM 1361 C CA . GLY B 1 26 ? -4.703 29.625 1.237 1 91.5 26 GLY B CA 1
ATOM 1362 C C . GLY B 1 26 ? -3.658 30.328 2.084 1 91.5 26 GLY B C 1
ATOM 1363 O O . GLY B 1 26 ? -3.922 31.391 2.65 1 91.5 26 GLY B O 1
ATOM 1364 N N . SER B 1 27 ? -2.562 29.688 2.32 1 89.19 27 SER B N 1
ATOM 1365 C CA . SER B 1 27 ? -1.492 30.25 3.135 1 89.19 27 SER B CA 1
ATOM 1366 C C . SER B 1 27 ? -0.133 30.062 2.469 1 89.19 27 SER B C 1
ATOM 1368 O O . SER B 1 27 ? -0.034 29.453 1.41 1 89.19 27 SER B O 1
ATOM 1370 N N . THR B 1 28 ? 0.854 30.734 2.986 1 88.25 28 THR B N 1
ATOM 1371 C CA . THR B 1 28 ? 2.225 30.578 2.512 1 88.25 28 THR B CA 1
ATOM 1372 C C . THR B 1 28 ? 2.98 29.562 3.369 1 88.25 28 THR B C 1
ATOM 1374 O O . THR B 1 28 ? 4.199 29.422 3.242 1 88.25 28 THR B O 1
ATOM 1377 N N . ARG B 1 29 ? 2.188 28.906 4.164 1 90.25 29 ARG B N 1
ATOM 1378 C CA . ARG B 1 29 ? 2.84 27.984 5.102 1 90.25 29 ARG B CA 1
ATOM 1379 C C . ARG B 1 29 ? 2.826 26.562 4.57 1 90.25 29 ARG B C 1
ATOM 1381 O O . ARG B 1 29 ? 1.927 26.172 3.82 1 90.25 29 ARG B O 1
ATOM 1388 N N . TYR B 1 30 ? 3.826 25.797 5.047 1 91.56 30 TYR B N 1
ATOM 1389 C CA . TYR B 1 30 ? 3.986 24.391 4.723 1 91.56 30 TYR B CA 1
ATOM 1390 C C . TYR B 1 30 ? 4.254 23.562 5.977 1 91.56 30 TYR B C 1
ATOM 1392 O O . TYR B 1 30 ? 4.809 24.078 6.953 1 91.56 30 TYR B O 1
ATOM 1400 N N . LEU B 1 31 ? 3.791 22.328 5.914 1 92.94 31 LEU B N 1
ATOM 1401 C CA . LEU B 1 31 ? 4.074 21.375 6.984 1 92.94 31 LEU B CA 1
ATOM 1402 C C . LEU B 1 31 ? 5 20.266 6.5 1 92.94 31 LEU B C 1
ATOM 1404 O O . LEU B 1 31 ? 4.645 19.516 5.59 1 92.94 31 LEU B O 1
ATOM 1408 N N . PRO B 1 32 ? 6.191 20.156 7.035 1 91.44 32 PRO B N 1
ATOM 1409 C CA . PRO B 1 32 ? 7.066 19.031 6.699 1 91.44 32 PRO B CA 1
ATOM 1410 C C . PRO B 1 32 ? 6.711 17.766 7.473 1 91.44 32 PRO B C 1
ATOM 1412 O O . PRO B 1 32 ? 6.477 17.812 8.68 1 91.44 32 PRO B O 1
ATOM 1415 N N . VAL B 1 33 ? 6.641 16.656 6.781 1 93.5 33 VAL B N 1
ATOM 1416 C CA . VAL B 1 33 ? 6.363 15.352 7.391 1 93.5 33 VAL B CA 1
ATOM 1417 C C . VAL B 1 33 ? 7.453 14.359 7.008 1 93.5 33 VAL B C 1
ATOM 1419 O O . VAL B 1 33 ? 7.57 13.969 5.844 1 93.5 33 VAL B O 1
ATOM 1422 N N . TRP B 1 34 ? 8.25 13.961 8 1 89.75 34 TRP B N 1
ATOM 1423 C CA . TRP B 1 34 ? 9.266 12.945 7.766 1 89.75 34 TRP B CA 1
ATOM 1424 C C . TRP B 1 34 ? 8.633 11.578 7.531 1 89.75 34 TRP B C 1
ATOM 1426 O O . TRP B 1 34 ? 7.766 11.148 8.297 1 89.75 34 TRP B O 1
ATOM 1436 N N . VAL B 1 35 ? 9.07 10.93 6.449 1 91.31 35 VAL B N 1
ATOM 1437 C CA . VAL B 1 35 ? 8.523 9.617 6.133 1 91.31 35 VAL B CA 1
ATOM 1438 C C . VAL B 1 35 ? 9.656 8.633 5.863 1 91.31 35 VAL B C 1
ATOM 1440 O O . VAL B 1 35 ? 10.812 9.039 5.684 1 91.31 35 VAL B O 1
ATOM 1443 N N . ASP B 1 36 ? 9.352 7.375 5.945 1 87.94 36 ASP B N 1
ATOM 1444 C CA . ASP B 1 36 ? 10.352 6.371 5.605 1 87.94 36 ASP B CA 1
ATOM 1445 C C . ASP B 1 36 ? 10.547 6.277 4.094 1 87.94 36 ASP B C 1
ATOM 1447 O O . ASP B 1 36 ? 9.695 6.73 3.324 1 87.94 36 ASP B O 1
ATOM 1451 N N . THR B 1 37 ? 11.609 5.598 3.686 1 87.75 37 THR B N 1
ATOM 1452 C CA . THR B 1 37 ? 12.016 5.547 2.285 1 87.75 37 THR B CA 1
ATOM 1453 C C . THR B 1 37 ? 10.977 4.809 1.447 1 87.75 37 THR B C 1
ATOM 1455 O O . THR B 1 37 ? 10.734 5.164 0.292 1 87.75 37 THR B O 1
ATOM 1458 N N . VAL B 1 38 ? 10.383 3.818 1.966 1 88.12 38 VAL B N 1
ATOM 1459 C CA . VAL B 1 38 ? 9.398 3.037 1.223 1 88.12 38 VAL B CA 1
ATOM 1460 C C . VAL B 1 38 ? 8.141 3.873 0.988 1 88.12 38 VAL B C 1
ATOM 1462 O O . VAL B 1 38 ? 7.605 3.896 -0.121 1 88.12 38 VAL B O 1
ATOM 1465 N N . SER B 1 39 ? 7.734 4.559 1.992 1 91.5 39 SER B N 1
ATOM 1466 C CA . SER B 1 39 ? 6.578 5.441 1.86 1 91.5 39 SER B CA 1
ATOM 1467 C C . SER B 1 39 ? 6.84 6.547 0.843 1 91.5 39 SER B C 1
ATOM 1469 O O . SER B 1 39 ? 5.977 6.863 0.026 1 91.5 39 SER B O 1
ATOM 1471 N N . ALA B 1 40 ? 7.996 7.059 0.951 1 89.56 40 ALA B N 1
ATOM 1472 C CA . ALA B 1 40 ? 8.367 8.117 0.012 1 89.56 40 ALA B CA 1
ATOM 1473 C C . ALA B 1 40 ? 8.305 7.617 -1.429 1 89.56 40 ALA B C 1
ATOM 1475 O O . ALA B 1 40 ? 7.762 8.297 -2.305 1 89.56 40 ALA B O 1
ATOM 1476 N N . ALA B 1 41 ? 8.867 6.488 -1.664 1 88.19 41 ALA B N 1
ATOM 1477 C CA . ALA B 1 41 ? 8.859 5.91 -3.006 1 88.19 41 ALA B CA 1
ATOM 1478 C C . ALA B 1 41 ? 7.434 5.66 -3.488 1 88.19 41 ALA B C 1
ATOM 1480 O O . ALA B 1 41 ? 7.113 5.902 -4.652 1 88.19 41 ALA B O 1
ATOM 1481 N N . ALA B 1 42 ? 6.602 5.164 -2.615 1 89.5 42 ALA B N 1
ATOM 1482 C CA . ALA B 1 42 ? 5.199 4.926 -2.957 1 89.5 42 ALA B CA 1
ATOM 1483 C C . ALA B 1 42 ? 4.496 6.227 -3.33 1 89.5 42 ALA B C 1
ATOM 1485 O O . ALA B 1 42 ? 3.779 6.285 -4.332 1 89.5 42 ALA B O 1
ATOM 1486 N N . LEU B 1 43 ? 4.723 7.215 -2.555 1 90.62 43 LEU B N 1
ATOM 1487 C CA . LEU B 1 43 ? 4.102 8.516 -2.795 1 90.62 43 LEU B CA 1
ATOM 1488 C C . LEU B 1 43 ? 4.578 9.109 -4.117 1 90.62 43 LEU B C 1
ATOM 1490 O O . LEU B 1 43 ? 3.785 9.68 -4.863 1 90.62 43 LEU B O 1
ATOM 1494 N N . MET B 1 44 ? 5.844 8.992 -4.367 1 88.31 44 MET B N 1
ATOM 1495 C CA . MET B 1 44 ? 6.391 9.5 -5.621 1 88.31 44 MET B CA 1
ATOM 1496 C C . MET B 1 44 ? 5.742 8.812 -6.816 1 88.31 44 MET B C 1
ATOM 1498 O O . MET B 1 44 ? 5.445 9.453 -7.828 1 88.31 44 MET B O 1
ATOM 1502 N N . SER B 1 45 ? 5.531 7.547 -6.672 1 89.5 45 SER B N 1
ATOM 1503 C CA . SER B 1 45 ? 4.879 6.785 -7.734 1 89.5 45 SER B CA 1
ATOM 1504 C C . SER B 1 45 ? 3.439 7.246 -7.941 1 89.5 45 SER B C 1
ATOM 1506 O O . SER B 1 45 ? 2.984 7.383 -9.078 1 89.5 45 SER B O 1
ATOM 1508 N N . VAL B 1 46 ? 2.715 7.516 -6.922 1 89.69 46 VAL B N 1
ATOM 1509 C CA . VAL B 1 46 ? 1.312 7.91 -6.957 1 89.69 46 VAL B CA 1
ATOM 1510 C C . VAL B 1 46 ? 1.186 9.32 -7.52 1 89.69 46 VAL B C 1
ATOM 1512 O O . VAL B 1 46 ? 0.423 9.562 -8.461 1 89.69 46 VAL B O 1
ATOM 1515 N N . VAL B 1 47 ? 1.975 10.188 -6.977 1 85.25 47 VAL B N 1
ATOM 1516 C CA . VAL B 1 47 ? 1.88 11.602 -7.344 1 85.25 47 VAL B CA 1
ATOM 1517 C C . VAL B 1 47 ? 2.371 11.789 -8.781 1 85.25 47 VAL B C 1
ATOM 1519 O O . VAL B 1 47 ? 1.83 12.617 -9.523 1 85.25 47 VAL B O 1
ATOM 1522 N N . GLY B 1 48 ? 3.373 11.031 -9.094 1 84.44 48 GLY B N 1
ATOM 1523 C CA . GLY B 1 48 ? 3.932 11.125 -10.438 1 84.44 48 GLY B CA 1
ATOM 1524 C C . GLY B 1 48 ? 3.045 10.5 -11.5 1 84.44 48 GLY B C 1
ATOM 1525 O O . GLY B 1 48 ? 3.299 10.656 -12.695 1 84.44 48 GLY B O 1
ATOM 1526 N N . GLY B 1 49 ? 2.059 9.828 -11.102 1 80 49 GLY B N 1
ATOM 1527 C CA . GLY B 1 49 ? 1.118 9.219 -12.031 1 80 49 GLY B CA 1
ATOM 1528 C C . GLY B 1 49 ? 1.7 8.039 -12.781 1 80 49 GLY B C 1
ATOM 1529 O O . GLY B 1 49 ? 1.422 7.852 -13.961 1 80 49 GLY B O 1
ATOM 1530 N N . GLU B 1 50 ? 2.527 7.363 -12.078 1 79.69 50 GLU B N 1
ATOM 1531 C CA . GLU B 1 50 ? 3.115 6.188 -12.711 1 79.69 50 GLU B CA 1
ATOM 1532 C C . GLU B 1 50 ? 2.088 5.066 -12.852 1 79.69 50 GLU B C 1
ATOM 1534 O O . GLU B 1 50 ? 1.241 4.875 -11.977 1 79.69 50 GLU B O 1
ATOM 1539 N N . LEU B 1 51 ? 2.188 4.332 -13.977 1 76.38 51 LEU B N 1
ATOM 1540 C CA . LEU B 1 51 ? 1.244 3.252 -14.258 1 76.38 51 LEU B CA 1
ATOM 1541 C C . LEU B 1 51 ? 1.794 1.913 -13.781 1 76.38 51 LEU B C 1
ATOM 1543 O O . LEU B 1 51 ? 1.281 0.857 -14.156 1 76.38 51 LEU B O 1
ATOM 1547 N N . GLU B 1 52 ? 2.82 2.07 -12.961 1 79.12 52 GLU B N 1
ATOM 1548 C CA . GLU B 1 52 ? 3.422 0.859 -12.406 1 79.12 52 GLU B CA 1
ATOM 1549 C C . GLU B 1 52 ? 3.838 1.06 -10.953 1 79.12 52 GLU B C 1
ATOM 1551 O O . GLU B 1 52 ? 3.658 2.145 -10.398 1 79.12 52 GLU B O 1
ATOM 1556 N N . GLY B 1 53 ? 4.125 -0.138 -10.344 1 81.69 53 GLY B N 1
ATOM 1557 C CA . GLY B 1 53 ? 4.664 -0.037 -8.992 1 81.69 53 GLY B CA 1
ATOM 1558 C C . GLY B 1 53 ? 3.602 0.265 -7.953 1 81.69 53 GLY B C 1
ATOM 1559 O O . GLY B 1 53 ? 2.477 -0.232 -8.039 1 81.69 53 GLY B O 1
ATOM 1560 N N . PRO B 1 54 ? 4 1.037 -6.992 1 78.44 54 PRO B N 1
ATOM 1561 C CA . PRO B 1 54 ? 3.125 1.295 -5.848 1 78.44 54 PRO B CA 1
ATOM 1562 C C . PRO B 1 54 ? 1.857 2.053 -6.234 1 78.44 54 PRO B C 1
ATOM 1564 O O . PRO B 1 54 ? 0.84 1.952 -5.543 1 78.44 54 PRO B O 1
ATOM 1567 N N . ALA B 1 55 ? 1.926 2.768 -7.281 1 84.62 55 ALA B N 1
ATOM 1568 C CA . ALA B 1 55 ? 0.701 3.422 -7.738 1 84.62 55 ALA B CA 1
ATOM 1569 C C . ALA B 1 55 ? -0.409 2.402 -7.973 1 84.62 55 ALA B C 1
ATOM 1571 O O . ALA B 1 55 ? -1.584 2.686 -7.727 1 84.62 55 ALA B O 1
ATOM 1572 N N . LEU B 1 56 ? -0.005 1.282 -8.32 1 88.31 56 LEU B N 1
ATOM 1573 C CA . LEU B 1 56 ? -0.994 0.244 -8.594 1 88.31 56 LEU B CA 1
ATOM 1574 C C . LEU B 1 56 ? -1.562 -0.318 -7.293 1 88.31 56 LEU B C 1
ATOM 1576 O O . LEU B 1 56 ? -2.705 -0.78 -7.262 1 88.31 56 LEU B O 1
ATOM 1580 N N . THR B 1 57 ? -0.78 -0.266 -6.242 1 92.56 57 THR B N 1
ATOM 1581 C CA . THR B 1 57 ? -1.282 -0.676 -4.938 1 92.56 57 THR B CA 1
ATOM 1582 C C . THR B 1 57 ? -2.408 0.245 -4.477 1 92.56 57 THR B C 1
ATOM 1584 O O . THR B 1 57 ? -3.469 -0.224 -4.059 1 92.56 57 THR B O 1
ATOM 1587 N N . PHE B 1 58 ? -2.256 1.514 -4.605 1 94.06 58 PHE B N 1
ATOM 1588 C CA . PHE B 1 58 ? -3.273 2.455 -4.156 1 94.06 58 PHE B CA 1
ATOM 1589 C C . PHE B 1 58 ? -4.441 2.496 -5.133 1 94.06 58 PHE B C 1
ATOM 1591 O O . PHE B 1 58 ? -5.578 2.771 -4.738 1 94.06 58 PHE B O 1
ATOM 1598 N N . ASP B 1 59 ? -4.152 2.189 -6.387 1 94.06 59 ASP B N 1
ATOM 1599 C CA . ASP B 1 59 ? -5.25 1.982 -7.332 1 94.06 59 ASP B CA 1
ATOM 1600 C C . ASP B 1 59 ? -6.117 0.798 -6.91 1 94.06 59 ASP B C 1
ATOM 1602 O O . ASP B 1 59 ? -7.348 0.882 -6.941 1 94.06 59 ASP B O 1
ATOM 1606 N N . LEU B 1 60 ? -5.465 -0.245 -6.535 1 95.38 60 LEU B N 1
ATOM 1607 C CA . LEU B 1 60 ? -6.195 -1.405 -6.039 1 95.38 60 LEU B CA 1
ATOM 1608 C C . LEU B 1 60 ? -7.051 -1.032 -4.832 1 95.38 60 LEU B C 1
ATOM 1610 O O . LEU B 1 60 ? -8.227 -1.401 -4.762 1 95.38 60 LEU B O 1
ATOM 1614 N N . PHE B 1 61 ? -6.441 -0.322 -3.926 1 94.31 61 PHE B N 1
ATOM 1615 C CA . PHE B 1 61 ? -7.16 0.115 -2.734 1 94.31 61 PHE B CA 1
ATOM 1616 C C . PHE B 1 61 ? -8.375 0.958 -3.115 1 94.31 61 PHE B C 1
ATOM 1618 O O . PHE B 1 61 ? -9.461 0.764 -2.576 1 94.31 61 PHE B O 1
ATOM 1625 N N . SER B 1 62 ? -8.141 1.849 -4.004 1 95.06 62 SER B N 1
ATOM 1626 C CA . SER B 1 62 ? -9.227 2.713 -4.473 1 95.06 62 SER B CA 1
ATOM 1627 C C . SER B 1 62 ? -10.352 1.898 -5.102 1 95.06 62 SER B C 1
ATOM 1629 O O . SER B 1 62 ? -11.523 2.141 -4.824 1 95.06 62 SER B O 1
ATOM 1631 N N . LYS B 1 63 ? -10.039 0.931 -5.914 1 95 63 LYS B N 1
ATOM 1632 C CA . LYS B 1 63 ? -11.031 0.073 -6.555 1 95 63 LYS B CA 1
ATOM 1633 C C . LYS B 1 63 ? -11.812 -0.731 -5.516 1 95 63 LYS B C 1
ATOM 1635 O O . LYS B 1 63 ? -13.023 -0.917 -5.648 1 95 63 LYS B O 1
ATOM 1640 N N . LEU B 1 64 ? -11.125 -1.176 -4.5 1 95.19 64 LEU B N 1
ATOM 1641 C CA . LEU B 1 64 ? -11.773 -1.913 -3.42 1 95.19 64 LEU B CA 1
ATOM 1642 C C . LEU B 1 64 ? -12.797 -1.039 -2.703 1 95.19 64 LEU B C 1
ATOM 1644 O O . LEU B 1 64 ? -13.922 -1.479 -2.438 1 95.19 64 LEU B O 1
ATOM 1648 N N . LEU B 1 65 ? -12.406 0.161 -2.441 1 94.94 65 LEU B N 1
ATOM 1649 C CA . LEU B 1 65 ? -13.312 1.087 -1.769 1 94.94 65 LEU B CA 1
ATOM 1650 C C . LEU B 1 65 ? -14.547 1.357 -2.623 1 94.94 65 LEU B C 1
ATOM 1652 O O . LEU B 1 65 ? -15.664 1.401 -2.107 1 94.94 65 LEU B O 1
ATOM 1656 N N . SER B 1 66 ? -14.305 1.498 -3.916 1 94.88 66 SER B N 1
ATOM 1657 C CA . SER B 1 66 ? -15.414 1.723 -4.836 1 94.88 66 SER B CA 1
ATOM 1658 C C . SER B 1 66 ? -16.375 0.531 -4.852 1 94.88 66 SER B C 1
ATOM 1660 O O . SER B 1 66 ? -17.594 0.705 -4.871 1 94.88 66 SER B O 1
ATOM 1662 N N . ARG B 1 67 ? -15.836 -0.582 -4.73 1 92.81 67 ARG B N 1
ATOM 1663 C CA . ARG B 1 67 ? -16.625 -1.81 -4.789 1 92.81 67 ARG B CA 1
ATOM 1664 C C . ARG B 1 67 ? -17.391 -2.025 -3.488 1 92.81 67 ARG B C 1
ATOM 1666 O O . ARG B 1 67 ? -18.469 -2.621 -3.492 1 92.81 67 ARG B O 1
ATOM 1673 N N . LEU B 1 68 ? -16.828 -1.508 -2.463 1 93.06 68 LEU B N 1
ATOM 1674 C CA . LEU B 1 68 ? -17.422 -1.775 -1.152 1 93.06 68 LEU B CA 1
ATOM 1675 C C . LEU B 1 68 ? -18.281 -0.603 -0.69 1 93.06 68 LEU B C 1
ATOM 1677 O O . LEU B 1 68 ? -18.297 -0.273 0.498 1 93.06 68 LEU B O 1
ATOM 1681 N N . GLY B 1 69 ? -18.891 0.135 -1.56 1 92.69 69 GLY B N 1
ATOM 1682 C CA . GLY B 1 69 ? -19.891 1.134 -1.225 1 92.69 69 GLY B CA 1
ATOM 1683 C C . GLY B 1 69 ? -19.422 2.557 -1.44 1 92.69 69 GLY B C 1
ATOM 1684 O O . GLY B 1 69 ? -20.188 3.506 -1.284 1 92.69 69 GLY B O 1
ATOM 1685 N N . ASP B 1 70 ? -18.141 2.691 -1.721 1 94.94 70 ASP B N 1
ATOM 1686 C CA . ASP B 1 70 ? -17.578 3.996 -2.041 1 94.94 70 ASP B CA 1
ATOM 1687 C C . ASP B 1 70 ? -17.828 4.996 -0.916 1 94.94 70 ASP B C 1
ATOM 1689 O O . ASP B 1 70 ? -18.438 6.043 -1.136 1 94.94 70 ASP B O 1
ATOM 1693 N N . PRO B 1 71 ? -17.312 4.715 0.213 1 96.56 71 PRO B N 1
ATOM 1694 C CA . PRO B 1 71 ? -17.562 5.566 1.377 1 96.56 71 PRO B CA 1
ATOM 1695 C C . PRO B 1 71 ? -17 6.973 1.209 1 96.56 71 PRO B C 1
ATOM 1697 O O . PRO B 1 71 ? -16.078 7.184 0.413 1 96.56 71 PRO B O 1
ATOM 1700 N N . ALA B 1 72 ? -17.609 7.891 1.925 1 97.44 72 ALA B N 1
ATOM 1701 C CA . ALA B 1 72 ? -17.016 9.219 2.02 1 97.44 72 ALA B CA 1
ATOM 1702 C C . ALA B 1 72 ? -15.695 9.172 2.789 1 97.44 72 ALA B C 1
ATOM 1704 O O . ALA B 1 72 ? -15.617 8.562 3.859 1 97.44 72 ALA B O 1
ATOM 1705 N N . LEU B 1 73 ? -14.695 9.82 2.186 1 97.69 73 LEU B N 1
ATOM 1706 C CA . LEU B 1 73 ? -13.367 9.805 2.801 1 97.69 73 LEU B CA 1
ATOM 1707 C C . LEU B 1 73 ? -12.883 11.219 3.1 1 97.69 73 LEU B C 1
ATOM 1709 O O . LEU B 1 73 ? -13.188 12.148 2.352 1 97.69 73 LEU B O 1
ATOM 1713 N N . SER B 1 74 ? -12.219 11.359 4.176 1 98.31 74 SER B N 1
ATOM 1714 C CA . SER B 1 74 ? -11.422 12.547 4.484 1 98.31 74 SER B CA 1
ATOM 1715 C C . SER B 1 74 ? -10.25 12.195 5.395 1 98.31 74 SER B C 1
ATOM 1717 O O . SER B 1 74 ? -10.242 11.141 6.031 1 98.31 74 SER B O 1
ATOM 1719 N N . GLY B 1 75 ? -9.273 12.977 5.383 1 98.62 75 GLY B N 1
ATOM 1720 C CA . GLY B 1 75 ? -8.141 12.828 6.281 1 98.62 75 GLY B CA 1
ATOM 1721 C C . GLY B 1 75 ? -7.988 13.977 7.254 1 98.62 75 GLY B C 1
ATOM 1722 O O . GLY B 1 75 ? -8.453 15.086 6.984 1 98.62 75 GLY B O 1
ATOM 1723 N N . ARG B 1 76 ? -7.379 13.695 8.281 1 98.44 76 ARG B N 1
ATOM 1724 C CA . ARG B 1 76 ? -7.062 14.797 9.18 1 98.44 76 ARG B CA 1
ATOM 1725 C C . ARG B 1 76 ? -5.832 14.484 10.023 1 98.44 76 ARG B C 1
ATOM 1727 O O . ARG B 1 76 ? -5.633 13.336 10.438 1 98.44 76 ARG B O 1
ATOM 1734 N N . ILE B 1 77 ? -5.004 15.477 10.164 1 98.62 77 ILE B N 1
ATOM 1735 C CA . ILE B 1 77 ? -3.928 15.445 11.148 1 98.62 77 ILE B CA 1
ATOM 1736 C C . ILE B 1 77 ? -4.48 15.797 12.523 1 98.62 77 ILE B C 1
ATOM 1738 O O . ILE B 1 77 ? -5.242 16.75 12.672 1 98.62 77 ILE B O 1
ATOM 1742 N N . THR B 1 78 ? -4.113 14.992 13.578 1 98.25 78 THR B N 1
ATOM 1743 C CA . THR B 1 78 ? -4.793 15.156 14.859 1 98.25 78 THR B CA 1
ATOM 1744 C C . THR B 1 78 ? -3.805 15.539 15.953 1 98.25 78 THR B C 1
ATOM 1746 O O . THR B 1 78 ? -4.207 15.977 17.031 1 98.25 78 THR B O 1
ATOM 1749 N N . GLY B 1 79 ? -2.543 15.289 15.648 1 97.56 79 GLY B N 1
ATOM 1750 C CA . GLY B 1 79 ? -1.61 15.617 16.719 1 97.56 79 GLY B CA 1
ATOM 1751 C C . GLY B 1 79 ? -0.158 15.523 16.297 1 97.56 79 GLY B C 1
ATOM 1752 O O . GLY B 1 79 ? 0.135 15.289 15.117 1 97.56 79 GLY B O 1
ATOM 1753 N N . TRP B 1 80 ? 0.661 15.852 17.25 1 95.44 80 TRP B N 1
ATOM 1754 C CA . TRP B 1 80 ? 2.111 15.828 17.094 1 95.44 80 TRP B CA 1
ATOM 1755 C C . TRP B 1 80 ? 2.805 15.523 18.406 1 95.44 80 TRP B C 1
ATOM 1757 O O . TRP B 1 80 ? 2.488 16.125 19.438 1 95.44 80 TRP B O 1
ATOM 1767 N N . ASP B 1 81 ? 3.607 14.43 18.297 1 94.44 81 ASP B N 1
ATOM 1768 C CA . ASP B 1 81 ? 4.387 14.07 19.484 1 94.44 81 ASP B CA 1
ATOM 1769 C C . ASP B 1 81 ? 5.785 13.594 19.094 1 94.44 81 ASP B C 1
ATOM 1771 O O . ASP B 1 81 ? 5.938 12.586 18.406 1 94.44 81 ASP B O 1
ATOM 1775 N N . ASP B 1 82 ? 6.828 14.32 19.516 1 91.31 82 ASP B N 1
ATOM 1776 C CA . ASP B 1 82 ? 8.227 13.93 19.375 1 91.31 82 ASP B CA 1
ATOM 1777 C C . ASP B 1 82 ? 8.562 13.633 17.906 1 91.31 82 ASP B C 1
ATOM 1779 O O . ASP B 1 82 ? 9.109 12.57 17.594 1 91.31 82 ASP B O 1
ATOM 1783 N N . GLY B 1 83 ? 8.172 14.5 17.031 1 88.69 83 GLY B N 1
ATOM 1784 C CA . GLY B 1 83 ? 8.562 14.398 15.633 1 88.69 83 GLY B CA 1
ATOM 1785 C C . GLY B 1 83 ? 7.625 13.531 14.812 1 88.69 83 GLY B C 1
ATOM 1786 O O . GLY B 1 83 ? 7.836 13.352 13.609 1 88.69 83 GLY B O 1
ATOM 1787 N N . VAL B 1 84 ? 6.57 13.062 15.438 1 92.38 84 VAL B N 1
ATOM 1788 C CA . VAL B 1 84 ? 5.672 12.141 14.742 1 92.38 84 VAL B CA 1
ATOM 1789 C C . VAL B 1 84 ? 4.258 12.711 14.734 1 92.38 84 VAL B C 1
ATOM 1791 O O . VAL B 1 84 ? 3.721 13.078 15.781 1 92.38 84 VAL B O 1
ATOM 1794 N N . TYR B 1 85 ? 3.736 12.867 13.547 1 96.62 85 TYR B N 1
ATOM 1795 C CA . TYR B 1 85 ? 2.35 13.289 13.398 1 96.62 85 TYR B CA 1
ATOM 1796 C C . TYR B 1 85 ? 1.393 12.133 13.664 1 96.62 85 TYR B C 1
ATOM 1798 O O . TYR B 1 85 ? 1.656 11 13.266 1 96.62 85 TYR B O 1
ATOM 1806 N N . SER B 1 86 ? 0.326 12.469 14.336 1 97.81 86 SER B N 1
ATOM 1807 C CA . SER B 1 86 ? -0.818 11.562 14.375 1 97.81 86 SER B CA 1
ATOM 1808 C C . SER B 1 86 ? -1.884 11.977 13.367 1 97.81 86 SER B C 1
ATOM 1810 O O . SER B 1 86 ? -2.131 13.172 13.172 1 97.81 86 SER B O 1
ATOM 1812 N N . ALA B 1 87 ? -2.463 10.969 12.789 1 98.19 87 ALA B N 1
ATOM 1813 C CA . ALA B 1 87 ? -3.48 11.266 11.789 1 98.19 87 ALA B CA 1
ATOM 1814 C C . ALA B 1 87 ? -4.543 10.172 11.742 1 98.19 87 ALA B C 1
ATOM 1816 O O . ALA B 1 87 ? -4.367 9.102 12.328 1 98.19 87 ALA B O 1
ATOM 1817 N N . GLU B 1 88 ? -5.648 10.555 11.094 1 98.44 88 GLU B N 1
ATOM 1818 C CA . GLU B 1 88 ? -6.77 9.633 10.938 1 98.44 88 GLU B CA 1
ATOM 1819 C C . GLU B 1 88 ? -7.379 9.734 9.539 1 98.44 88 GLU B C 1
ATOM 1821 O O . GLU B 1 88 ? -7.484 10.828 8.977 1 98.44 88 GLU B O 1
ATOM 1826 N N . LEU B 1 89 ? -7.656 8.57 8.992 1 98.38 89 LEU B N 1
ATOM 1827 C CA . LEU B 1 89 ? -8.562 8.477 7.855 1 98.38 89 LEU B CA 1
ATOM 1828 C C . LEU B 1 89 ? -10.008 8.359 8.32 1 98.38 89 LEU B C 1
ATOM 1830 O O . LEU B 1 89 ? -10.344 7.48 9.117 1 98.38 89 LEU B O 1
ATOM 1834 N N . VAL B 1 90 ? -10.836 9.266 7.867 1 98.19 90 VAL B N 1
ATOM 1835 C CA . VAL B 1 90 ? -12.242 9.25 8.266 1 98.19 90 VAL B CA 1
ATOM 1836 C C . VAL B 1 90 ? -13.078 8.586 7.168 1 98.19 90 VAL B C 1
ATOM 1838 O O . VAL B 1 90 ? -13.117 9.078 6.035 1 98.19 90 VAL B O 1
ATOM 1841 N N . VAL B 1 91 ? -13.703 7.5 7.492 1 97.06 91 VAL B N 1
ATOM 1842 C CA . VAL B 1 91 ? -14.508 6.715 6.559 1 97.06 91 VAL B CA 1
ATOM 1843 C C . VAL B 1 91 ? -15.977 6.742 6.992 1 97.06 91 VAL B C 1
ATOM 1845 O O . VAL B 1 91 ? -16.344 6.164 8.016 1 97.06 91 VAL B O 1
ATOM 1848 N N . ASP B 1 92 ? -16.797 7.434 6.262 1 96.88 92 ASP B N 1
ATOM 1849 C CA . ASP B 1 92 ? -18.203 7.621 6.609 1 96.88 92 ASP B CA 1
ATOM 1850 C C . ASP B 1 92 ? -18.344 8.164 8.031 1 96.88 92 ASP B C 1
ATOM 1852 O O . ASP B 1 92 ? -19.141 7.645 8.812 1 96.88 92 ASP B O 1
ATOM 1856 N N . GLY B 1 93 ? -17.453 9.055 8.305 1 96.75 93 GLY B N 1
ATOM 1857 C CA . GLY B 1 93 ? -17.547 9.766 9.57 1 96.75 93 GLY B CA 1
ATOM 1858 C C . GLY B 1 93 ? -16.812 9.055 10.695 1 96.75 93 GLY B C 1
ATOM 1859 O O . GLY B 1 93 ? -16.734 9.586 11.812 1 96.75 93 GLY B O 1
ATOM 1860 N N . GLU B 1 94 ? -16.297 7.891 10.484 1 96.56 94 GLU B N 1
ATOM 1861 C CA . GLU B 1 94 ? -15.602 7.121 11.508 1 96.56 94 GLU B CA 1
ATOM 1862 C C . GLU B 1 94 ? -14.094 7.133 11.289 1 96.56 94 GLU B C 1
ATOM 1864 O O . GLU B 1 94 ? -13.609 6.766 10.219 1 96.56 94 GLU B O 1
ATOM 1869 N N . PRO B 1 95 ? -13.398 7.426 12.305 1 97.88 95 PRO B N 1
ATOM 1870 C CA . PRO B 1 95 ? -11.945 7.578 12.148 1 97.88 95 PRO B CA 1
ATOM 1871 C C . PRO B 1 95 ? -11.203 6.254 12.266 1 97.88 95 PRO B C 1
ATOM 1873 O O . PRO B 1 95 ? -11.578 5.395 13.07 1 97.88 95 PRO B O 1
ATOM 1876 N N . ILE B 1 96 ? -10.164 6.109 11.461 1 97.12 96 ILE B N 1
ATOM 1877 C CA . ILE B 1 96 ? -9.164 5.051 11.539 1 97.12 96 ILE B CA 1
ATOM 1878 C C . ILE B 1 96 ? -7.77 5.664 11.609 1 97.12 96 ILE B C 1
ATOM 1880 O O . ILE B 1 96 ? -7.387 6.449 10.734 1 97.12 96 ILE B O 1
ATOM 1884 N N . ALA B 1 97 ? -7.047 5.281 12.688 1 96.94 97 ALA B N 1
ATOM 1885 C CA . ALA B 1 97 ? -5.676 5.777 12.781 1 96.94 97 ALA B CA 1
ATOM 1886 C C . ALA B 1 97 ? -4.836 5.301 11.594 1 96.94 97 ALA B C 1
ATOM 1888 O O . ALA B 1 97 ? -4.906 4.133 11.211 1 96.94 97 ALA B O 1
ATOM 1889 N N . ALA B 1 98 ? -4.117 6.172 10.984 1 96.81 98 ALA B N 1
ATOM 1890 C CA . ALA B 1 98 ? -3.275 5.867 9.828 1 96.81 98 ALA B CA 1
ATOM 1891 C C . ALA B 1 98 ? -2.105 6.84 9.727 1 96.81 98 ALA B C 1
ATOM 1893 O O . ALA B 1 98 ? -2.133 7.918 10.328 1 96.81 98 ALA B O 1
ATOM 1894 N N . ARG B 1 99 ? -1.107 6.473 9.047 1 96.31 99 ARG B N 1
ATOM 1895 C CA . ARG B 1 99 ? 0.017 7.371 8.812 1 96.31 99 ARG B CA 1
ATOM 1896 C C . ARG B 1 99 ? -0.368 8.477 7.836 1 96.31 99 ARG B C 1
ATOM 1898 O O . ARG B 1 99 ? -1.183 8.266 6.934 1 96.31 99 ARG B O 1
ATOM 1905 N N . VAL B 1 100 ? 0.274 9.617 7.984 1 96.81 100 VAL B N 1
ATOM 1906 C CA . VAL B 1 100 ? 0.004 10.742 7.102 1 96.81 100 VAL B CA 1
ATOM 1907 C C . VAL B 1 100 ? 0.339 10.367 5.66 1 96.81 100 VAL B C 1
ATOM 1909 O O . VAL B 1 100 ? -0.386 10.734 4.73 1 96.81 100 VAL B O 1
ATOM 1912 N N . SER B 1 101 ? 1.401 9.57 5.492 1 94.44 101 SER B N 1
ATOM 1913 C CA . SER B 1 101 ? 1.838 9.18 4.152 1 94.44 101 SER B CA 1
ATOM 1914 C C . SER B 1 101 ? 0.775 8.344 3.447 1 94.44 101 SER B C 1
ATOM 1916 O O . SER B 1 101 ? 0.508 8.547 2.26 1 94.44 101 SER B O 1
ATOM 1918 N N . ASP B 1 102 ? 0.137 7.453 4.152 1 95.5 102 ASP B N 1
ATOM 1919 C CA . ASP B 1 102 ? -0.892 6.602 3.562 1 95.5 102 ASP B CA 1
ATOM 1920 C C . ASP B 1 102 ? -2.143 7.41 3.221 1 95.5 102 ASP B C 1
ATOM 1922 O O . ASP B 1 102 ? -2.738 7.219 2.158 1 95.5 102 ASP B O 1
ATOM 1926 N N . ILE B 1 103 ? -2.488 8.281 4.117 1 97.25 103 ILE B N 1
ATOM 1927 C CA . ILE B 1 103 ? -3.654 9.133 3.9 1 97.25 103 ILE B CA 1
ATOM 1928 C C . ILE B 1 103 ? -3.42 10.031 2.686 1 97.25 103 ILE B C 1
ATOM 1930 O O . ILE B 1 103 ? -4.301 10.18 1.836 1 97.25 103 ILE B O 1
ATOM 1934 N N . ALA B 1 104 ? -2.26 10.555 2.605 1 96.38 104 ALA B N 1
ATOM 1935 C CA . ALA B 1 104 ? -1.91 11.453 1.506 1 96.38 104 ALA B CA 1
ATOM 1936 C C . ALA B 1 104 ? -1.972 10.727 0.165 1 96.38 104 ALA B C 1
ATOM 1938 O O . ALA B 1 104 ? -2.5 11.258 -0.813 1 96.38 104 ALA B O 1
ATOM 1939 N N . ALA B 1 105 ? -1.396 9.523 0.098 1 94.62 105 ALA B N 1
ATOM 1940 C CA . ALA B 1 105 ? -1.42 8.742 -1.138 1 94.62 105 ALA B CA 1
ATOM 1941 C C . ALA B 1 105 ? -2.854 8.461 -1.58 1 94.62 105 ALA B C 1
ATOM 1943 O O . ALA B 1 105 ? -3.197 8.648 -2.748 1 94.62 105 ALA B O 1
ATOM 1944 N N . LEU B 1 106 ? -3.637 8.055 -0.682 1 95.5 106 LEU B N 1
ATOM 1945 C CA . LEU B 1 106 ? -5.027 7.742 -1.004 1 95.5 106 LEU B CA 1
ATOM 1946 C C . LEU B 1 106 ? -5.785 9 -1.408 1 95.5 106 LEU B C 1
ATOM 1948 O O . LEU B 1 106 ? -6.641 8.961 -2.295 1 95.5 106 LEU B O 1
ATOM 1952 N N . ALA B 1 107 ? -5.516 10.102 -0.698 1 96.31 107 ALA B N 1
ATOM 1953 C CA . ALA B 1 107 ? -6.156 11.375 -1.027 1 96.31 107 ALA B CA 1
ATOM 1954 C C . ALA B 1 107 ? -5.84 11.797 -2.459 1 96.31 107 ALA B C 1
ATOM 1956 O O . ALA B 1 107 ? -6.695 12.344 -3.156 1 96.31 107 ALA B O 1
ATOM 1957 N N . PHE B 1 108 ? -4.703 11.531 -2.811 1 92.25 108 PHE B N 1
ATOM 1958 C CA . PHE B 1 108 ? -4.289 11.891 -4.164 1 92.25 108 PHE B CA 1
ATOM 1959 C C . PHE B 1 108 ? -5.055 11.07 -5.195 1 92.25 108 PHE B C 1
ATOM 1961 O O . PHE B 1 108 ? -5.512 11.602 -6.207 1 92.25 108 PHE B O 1
ATOM 1968 N N . VAL B 1 109 ? -5.25 9.805 -4.949 1 92.44 109 VAL B N 1
ATOM 1969 C CA . VAL B 1 109 ? -5.883 8.891 -5.898 1 92.44 109 VAL B CA 1
ATOM 1970 C C . VAL B 1 109 ? -7.395 9.117 -5.902 1 92.44 109 VAL B C 1
ATOM 1972 O O . VAL B 1 109 ? -8.031 9.086 -6.957 1 92.44 109 VAL B O 1
ATOM 1975 N N . ARG B 1 110 ? -7.953 9.445 -4.754 1 94.62 110 ARG B N 1
ATOM 1976 C CA . ARG B 1 110 ? -9.406 9.453 -4.629 1 94.62 110 ARG B CA 1
ATOM 1977 C C . ARG B 1 110 ? -9.938 10.883 -4.621 1 94.62 110 ARG B C 1
ATOM 1979 O O . ARG B 1 110 ? -11.148 11.102 -4.762 1 94.62 110 ARG B O 1
ATOM 1986 N N . GLY B 1 111 ? -9.102 11.773 -4.355 1 94 111 GLY B N 1
ATOM 1987 C CA . GLY B 1 111 ? -9.484 13.172 -4.457 1 94 111 GLY B CA 1
ATOM 1988 C C . GLY B 1 111 ? -10.203 13.688 -3.225 1 94 111 GLY B C 1
ATOM 1989 O O . GLY B 1 111 ? -11.141 14.477 -3.33 1 94 111 GLY B O 1
ATOM 1990 N N . PHE B 1 112 ? -9.828 13.312 -2.043 1 96.25 112 PHE B N 1
ATOM 1991 C CA . PHE B 1 112 ? -10.445 13.844 -0.838 1 96.25 112 PHE B CA 1
ATOM 1992 C C . PHE B 1 112 ? -9.508 14.797 -0.115 1 96.25 112 PHE B C 1
ATOM 1994 O O . PHE B 1 112 ? -8.32 14.867 -0.438 1 96.25 112 PHE B O 1
ATOM 2001 N N . THR B 1 113 ? -10.031 15.5 0.857 1 96.69 113 THR B N 1
ATOM 2002 C CA . THR B 1 113 ? -9.289 16.578 1.515 1 96.69 113 THR B CA 1
ATOM 2003 C C . THR B 1 113 ? -8.656 16.078 2.812 1 96.69 113 THR B C 1
ATOM 2005 O O . THR B 1 113 ? -9.188 15.164 3.453 1 96.69 113 THR B O 1
ATOM 2008 N N . ILE B 1 114 ? -7.535 16.688 3.133 1 98.56 114 ILE B N 1
ATOM 2009 C CA . ILE B 1 114 ? -6.887 16.5 4.426 1 98.56 114 ILE B CA 1
ATOM 2010 C C . ILE B 1 114 ? -6.883 17.812 5.203 1 98.56 114 ILE B C 1
ATOM 2012 O O . ILE B 1 114 ? -6.602 18.875 4.645 1 98.56 114 ILE B O 1
ATOM 2016 N N . THR B 1 115 ? -7.223 17.703 6.488 1 98.81 115 THR B N 1
ATOM 2017 C CA . THR B 1 115 ? -7.254 18.906 7.305 1 98.81 115 THR B CA 1
ATOM 2018 C C . THR B 1 115 ? -6.262 18.812 8.461 1 98.81 115 THR B C 1
ATOM 2020 O O . THR B 1 115 ? -5.832 17.703 8.82 1 98.81 115 THR B O 1
ATOM 2023 N N . CYS B 1 116 ? -5.918 19.938 8.961 1 98.62 116 CYS B N 1
ATOM 2024 C CA . CYS B 1 116 ? -4.996 20.078 10.086 1 98.62 116 CYS B CA 1
ATOM 2025 C C . CYS B 1 116 ? -5.445 21.203 11.023 1 98.62 116 CYS B C 1
ATOM 2027 O O . CYS B 1 116 ? -5.84 22.281 10.57 1 98.62 116 CYS B O 1
ATOM 2029 N N . PRO B 1 117 ? -5.379 20.922 12.336 1 98.31 117 PRO B N 1
ATOM 2030 C CA . PRO B 1 117 ? -5.723 22 13.281 1 98.31 117 PRO B CA 1
ATOM 2031 C C . PRO B 1 117 ? -4.852 23.234 13.109 1 98.31 117 PRO B C 1
ATOM 2033 O O . PRO B 1 117 ? -3.639 23.125 12.93 1 98.31 117 PRO B O 1
ATOM 2036 N N . ASP B 1 118 ? -5.504 24.391 13.289 1 97.38 118 ASP B N 1
ATOM 2037 C CA . ASP B 1 118 ? -4.797 25.656 13.148 1 97.38 118 ASP B CA 1
ATOM 2038 C C . ASP B 1 118 ? -3.643 25.766 14.148 1 97.38 118 ASP B C 1
ATOM 2040 O O . ASP B 1 118 ? -2.594 26.328 13.836 1 97.38 118 ASP B O 1
ATOM 2044 N N . GLU B 1 119 ? -3.896 25.234 15.266 1 97.06 119 GLU B N 1
ATOM 2045 C CA . GLU B 1 119 ? -2.873 25.297 16.297 1 97.06 119 GLU B CA 1
ATOM 2046 C C . GLU B 1 119 ? -1.619 24.531 15.891 1 97.06 119 GLU B C 1
ATOM 2048 O O . GLU B 1 119 ? -0.5 24.969 16.156 1 97.06 119 GLU B O 1
ATOM 2053 N N . LEU B 1 120 ? -1.825 23.406 15.219 1 97 120 LEU B N 1
ATOM 2054 C CA . LEU B 1 120 ? -0.688 22.625 14.742 1 97 120 LEU B CA 1
ATOM 2055 C C . LEU B 1 120 ? 0.02 23.328 13.602 1 97 120 LEU B C 1
ATOM 2057 O O . LEU B 1 120 ? 1.251 23.312 13.516 1 97 120 LEU B O 1
ATOM 2061 N N . VAL B 1 121 ? -0.707 23.938 12.75 1 95.69 121 VAL B N 1
ATOM 2062 C CA . VAL B 1 121 ? -0.13 24.703 11.656 1 95.69 121 VAL B CA 1
ATOM 2063 C C . VAL B 1 121 ? 0.72 25.844 12.219 1 95.69 121 VAL B C 1
ATOM 2065 O O . VAL B 1 121 ? 1.833 26.094 11.75 1 95.69 121 VAL B O 1
ATOM 2068 N N . ALA B 1 122 ? 0.173 26.516 13.203 1 94.19 122 ALA B N 1
ATOM 2069 C CA . ALA B 1 122 ? 0.885 27.625 13.82 1 94.19 122 ALA B CA 1
ATOM 2070 C C . ALA B 1 122 ? 2.18 27.156 14.477 1 94.19 122 ALA B C 1
ATOM 2072 O O . ALA B 1 122 ? 3.201 27.844 14.414 1 94.19 122 ALA B O 1
ATOM 2073 N N . GLN B 1 123 ? 2.084 26.016 15.039 1 93.38 123 GLN B N 1
ATOM 2074 C CA . GLN B 1 123 ? 3.197 25.484 15.82 1 93.38 123 GLN B CA 1
ATOM 2075 C C . GLN B 1 123 ? 4.281 24.922 14.906 1 93.38 123 GLN B C 1
ATOM 2077 O O . GLN B 1 123 ? 5.473 25.094 15.164 1 93.38 123 GLN B O 1
ATOM 2082 N N . LEU B 1 124 ? 3.889 24.203 13.844 1 92.69 124 LEU B N 1
ATOM 2083 C CA . LEU B 1 124 ? 4.836 23.359 13.117 1 92.69 124 LEU B CA 1
ATOM 2084 C C . LEU B 1 124 ? 5.035 23.875 11.695 1 92.69 124 LEU B C 1
ATOM 2086 O O . LEU B 1 124 ? 5.98 23.469 11.016 1 92.69 124 LEU B O 1
ATOM 2090 N N . GLY B 1 125 ? 4.129 24.75 11.273 1 91.69 125 GLY B N 1
ATOM 2091 C CA . GLY B 1 125 ? 4.195 25.25 9.914 1 91.69 125 GLY B CA 1
ATOM 2092 C C . GLY B 1 125 ? 5.418 26.109 9.648 1 91.69 125 GLY B C 1
ATOM 2093 O O . GLY B 1 125 ? 5.867 26.844 10.539 1 91.69 125 GLY B O 1
ATOM 2094 N N . VAL B 1 126 ? 5.973 25.938 8.445 1 86.81 126 VAL B N 1
ATOM 2095 C CA . VAL B 1 126 ? 7.133 26.719 8.016 1 86.81 126 VAL B CA 1
ATOM 2096 C C . VAL B 1 126 ? 6.746 27.609 6.844 1 86.81 126 VAL B C 1
ATOM 2098 O O . VAL B 1 126 ? 5.957 27.219 5.98 1 86.81 126 VAL B O 1
ATOM 2101 N N . GLU B 1 127 ? 7.176 28.906 6.914 1 79.75 127 GLU B N 1
ATOM 2102 C CA . GLU B 1 127 ? 6.91 29.828 5.816 1 79.75 127 GLU B CA 1
ATOM 2103 C C . GLU B 1 127 ? 7.887 29.609 4.664 1 79.75 127 GLU B C 1
ATOM 2105 O O . GLU B 1 127 ? 9.055 29.281 4.887 1 79.75 127 GLU B O 1
ATOM 2110 N N . ALA B 1 128 ? 7.387 29.406 3.49 1 61.56 128 ALA B N 1
ATOM 2111 C CA . ALA B 1 128 ? 8.266 29.312 2.324 1 61.56 128 ALA B CA 1
ATOM 2112 C C . ALA B 1 128 ? 9.32 30.406 2.352 1 61.56 128 ALA B C 1
ATOM 2114 O O . ALA B 1 128 ? 10.086 30.562 1.396 1 61.56 128 ALA B O 1
ATOM 2115 N N . PHE B 1 129 ? 9.664 31.078 3.385 1 49.97 129 PHE B N 1
ATOM 2116 C CA . PHE B 1 129 ? 10.625 32.156 3.299 1 49.97 129 PHE B CA 1
ATOM 2117 C C . PHE B 1 129 ? 11.883 31.734 2.549 1 49.97 129 PHE B C 1
ATOM 2119 O O . PHE B 1 129 ? 12.125 30.531 2.387 1 49.97 129 PHE B O 1
ATOM 2126 N N . GLU B 1 130 ? 13.062 32.75 2.365 1 41.56 130 GLU B N 1
ATOM 2127 C CA . GLU B 1 130 ? 14.32 32.969 1.66 1 41.56 130 G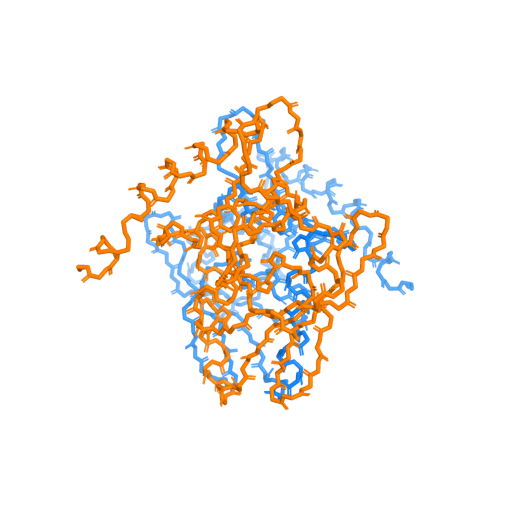LU B CA 1
ATOM 2128 C C . GLU B 1 130 ? 15.25 31.781 1.81 1 41.56 130 GLU B C 1
ATOM 2130 O O . GLU B 1 130 ? 15.945 31.391 0.861 1 41.56 130 GLU B O 1
ATOM 2135 N N . GLU B 1 131 ? 15.797 31.438 2.973 1 41.78 131 GLU B N 1
ATOM 2136 C CA . GLU B 1 131 ? 16.984 30.594 3.123 1 41.78 131 GLU B CA 1
ATOM 2137 C C . GLU B 1 131 ? 16.672 29.141 2.764 1 41.78 131 GLU B C 1
ATOM 2139 O O . GLU B 1 131 ? 17.594 28.359 2.523 1 41.78 131 GLU B O 1
ATOM 2144 N N . ASP B 1 132 ? 15.617 28.625 3.088 1 45.62 132 ASP B N 1
ATOM 2145 C CA . ASP B 1 132 ? 15.422 27.219 2.768 1 45.62 132 ASP B CA 1
ATOM 2146 C C . ASP B 1 132 ? 14.867 27.047 1.355 1 45.62 132 ASP B C 1
ATOM 2148 O O . ASP B 1 132 ? 13.812 26.438 1.166 1 45.62 132 ASP B O 1
ATOM 2152 N N . LYS B 1 133 ? 15.016 28 0.533 1 46.62 133 LYS B N 1
ATOM 2153 C CA . LYS B 1 133 ? 14.898 28.203 -0.908 1 46.62 133 LYS B CA 1
ATOM 2154 C C . LYS B 1 133 ? 15.25 26.938 -1.672 1 46.62 133 LYS B C 1
ATOM 2156 O O . LYS B 1 133 ? 14.68 26.656 -2.732 1 46.62 133 LYS B O 1
ATOM 2161 N N . ASP B 1 134 ? 16.219 26.375 -1.183 1 49.81 134 ASP B N 1
ATOM 2162 C CA . ASP B 1 134 ? 16.656 25.188 -1.909 1 49.81 134 ASP B CA 1
ATOM 2163 C C . ASP B 1 134 ? 15.578 24.109 -1.879 1 49.81 134 ASP B C 1
ATOM 2165 O O . ASP B 1 134 ? 15.359 23.406 -2.875 1 49.81 134 ASP B O 1
ATOM 2169 N N . VAL B 1 135 ? 14.977 24.047 -0.771 1 48.31 135 VAL B N 1
ATOM 2170 C CA . VAL B 1 135 ? 13.961 23 -0.684 1 48.31 135 VAL B CA 1
ATOM 2171 C C . VAL B 1 135 ? 12.719 23.422 -1.471 1 48.31 135 VAL B C 1
ATOM 2173 O O . VAL B 1 135 ? 12.156 22.625 -2.225 1 48.31 135 VAL B O 1
ATOM 2176 N N . VAL B 1 136 ? 12.289 24.719 -1.331 1 48.5 136 VAL B N 1
ATOM 2177 C CA . VAL B 1 136 ? 11.133 25.219 -2.076 1 48.5 136 VAL B CA 1
ATOM 2178 C C . VAL B 1 136 ? 11.445 25.203 -3.572 1 48.5 136 VAL B C 1
ATOM 2180 O O . VAL B 1 136 ? 10.594 24.812 -4.383 1 48.5 136 VAL B O 1
ATOM 2183 N N . GLU B 1 137 ? 12.617 25.719 -3.893 1 50.47 137 GLU B N 1
ATOM 2184 C CA . GLU B 1 137 ? 12.984 25.703 -5.305 1 50.47 137 GLU B CA 1
ATOM 2185 C C . GLU B 1 137 ? 13.008 24.281 -5.859 1 50.47 137 GLU B C 1
ATOM 2187 O O . GLU B 1 137 ? 12.602 24.047 -7 1 50.47 137 GLU B O 1
ATOM 2192 N N . GLU B 1 138 ? 13.555 23.484 -5.02 1 51.06 138 GLU B N 1
ATOM 2193 C CA . GLU B 1 138 ? 13.562 22.109 -5.477 1 51.06 138 GLU B CA 1
ATOM 2194 C C . GLU B 1 138 ? 12.156 21.531 -5.547 1 51.06 138 GLU B C 1
ATOM 2196 O O . GLU B 1 138 ? 11.828 20.781 -6.465 1 51.06 138 GLU B O 1
ATOM 2201 N N . PHE B 1 139 ? 11.375 22.016 -4.637 1 51.28 139 PHE B N 1
ATOM 2202 C CA . PHE B 1 139 ? 9.984 21.594 -4.633 1 51.28 139 PHE B CA 1
ATOM 2203 C C . PHE B 1 139 ? 9.234 22.188 -5.816 1 51.28 139 PHE B C 1
ATOM 2205 O O . PHE B 1 139 ? 8.461 21.5 -6.488 1 51.28 139 PHE B O 1
ATOM 2212 N N . LYS B 1 140 ? 9.43 23.531 -5.988 1 49.38 140 LYS B N 1
ATOM 2213 C CA . LYS B 1 140 ? 8.844 24.188 -7.152 1 49.38 140 LYS B CA 1
ATOM 2214 C C . LYS B 1 140 ? 9.297 23.516 -8.445 1 49.38 140 LYS B C 1
ATOM 2216 O O . LYS B 1 140 ? 8.5 23.344 -9.367 1 49.38 140 LYS B O 1
ATOM 2221 N N . SER B 1 141 ? 10.484 23.25 -8.469 1 50.97 141 SER B N 1
ATOM 2222 C CA . SER B 1 141 ? 10.969 22.562 -9.656 1 50.97 141 SER B CA 1
ATOM 2223 C C . SER B 1 141 ? 10.273 21.219 -9.844 1 50.97 141 SER B C 1
ATOM 2225 O O . SER B 1 141 ? 10.008 20.812 -10.977 1 50.97 141 SER B O 1
ATOM 2227 N N . PHE B 1 142 ? 10.086 20.594 -8.773 1 46.03 142 PHE B N 1
ATOM 2228 C CA . PHE B 1 142 ? 9.344 19.344 -8.844 1 46.03 142 PHE B CA 1
ATOM 2229 C C . PHE B 1 142 ? 7.91 19.594 -9.297 1 46.03 142 PHE B C 1
ATOM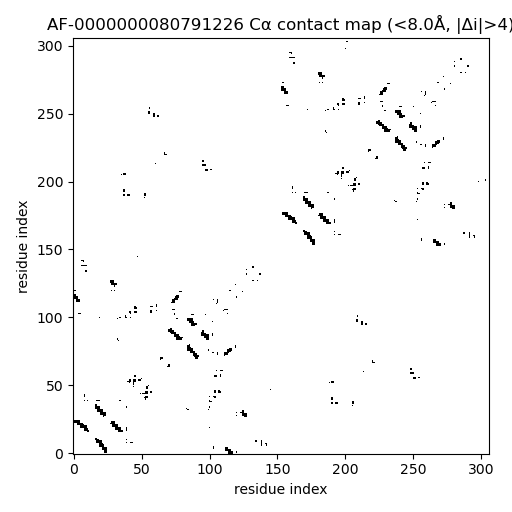 2231 O O . PHE B 1 142 ? 7.395 18.891 -10.172 1 46.03 142 PHE B O 1
ATOM 2238 N N . LEU B 1 143 ? 7.203 20.484 -8.711 1 47.34 143 LEU B N 1
ATOM 2239 C CA . LEU B 1 143 ? 5.859 20.859 -9.148 1 47.34 143 LEU B CA 1
ATOM 2240 C C . LEU B 1 143 ? 5.855 21.234 -10.625 1 47.34 143 LEU B C 1
ATOM 2242 O O . LEU B 1 143 ? 4.91 20.922 -11.352 1 47.34 143 LEU B O 1
ATOM 2246 N N . ASP B 1 144 ? 6.684 22.109 -10.961 1 48.62 144 ASP B N 1
ATOM 2247 C CA . ASP B 1 144 ? 6.785 22.547 -12.352 1 48.62 144 ASP B CA 1
ATOM 2248 C C . ASP B 1 144 ? 6.938 21.344 -13.289 1 48.62 144 ASP B C 1
ATOM 2250 O O . ASP B 1 144 ? 6.59 21.438 -14.469 1 48.62 144 ASP B O 1
ATOM 2254 N N . HIS B 1 145 ? 7.484 20.406 -12.891 1 46.91 145 HIS B N 1
ATOM 2255 C CA . HIS B 1 145 ? 7.582 19.219 -13.734 1 46.91 145 HIS B CA 1
ATOM 2256 C C . HIS B 1 145 ? 6.395 18.297 -13.523 1 46.91 145 HIS B C 1
ATOM 2258 O O . HIS B 1 145 ? 6.23 17.312 -14.258 1 46.91 145 HIS B O 1
ATOM 2264 N N . VAL B 1 146 ? 5.699 18.375 -12.492 1 40.91 146 VAL B N 1
ATOM 2265 C CA . VAL B 1 146 ? 4.441 17.641 -12.375 1 40.91 146 VAL B CA 1
ATOM 2266 C C . VAL B 1 146 ? 3.33 18.406 -13.094 1 40.91 146 VAL B C 1
ATOM 2268 O O . VAL B 1 146 ? 2.928 19.484 -12.648 1 40.91 146 VAL B O 1
ATOM 2271 N N . ASP B 1 147 ? 3.398 18.844 -14.344 1 40.62 147 ASP B N 1
ATOM 2272 C CA . ASP B 1 147 ? 2.305 19.422 -15.117 1 40.62 147 ASP B CA 1
ATOM 2273 C C . ASP B 1 147 ? 1.004 18.656 -14.883 1 40.62 147 ASP B C 1
ATOM 2275 O O . ASP B 1 147 ? 0.901 17.469 -15.227 1 40.62 147 ASP B O 1
ATOM 2279 N N . PRO B 1 148 ? 0.14 19.078 -14.109 1 39.56 148 PRO B N 1
ATOM 2280 C CA . PRO B 1 148 ? -1.216 18.516 -14.117 1 39.56 148 PRO B CA 1
ATOM 2281 C C . PRO B 1 148 ? -1.773 18.328 -15.523 1 39.56 148 PRO B C 1
ATOM 2283 O O . PRO B 1 148 ? -2.531 17.391 -15.773 1 39.56 148 PRO B O 1
ATOM 2286 N N . ASP B 1 149 ? -1.753 19.328 -16.422 1 37.62 149 ASP B N 1
ATOM 2287 C CA . ASP B 1 149 ? -2.164 19.219 -17.828 1 37.62 149 ASP B CA 1
ATOM 2288 C C . ASP B 1 149 ? -1.476 18.047 -18.516 1 37.62 149 ASP B C 1
ATOM 2290 O O . ASP B 1 149 ? -1.87 17.641 -19.609 1 37.62 149 ASP B O 1
ATOM 2294 N N . ASP B 1 15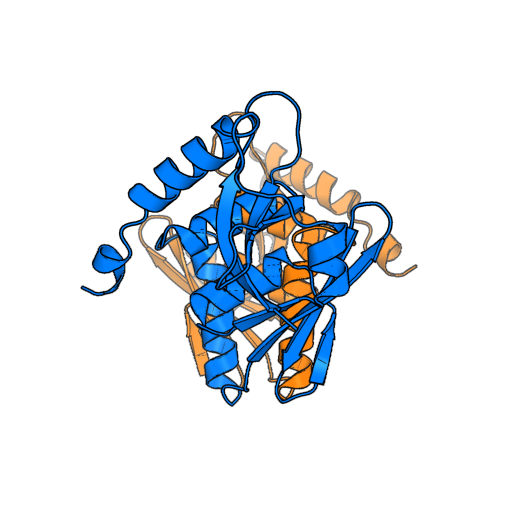0 ? -0.464 17.594 -18.078 1 36 150 ASP B N 1
ATOM 2295 C CA . ASP B 1 150 ? 0.134 16.359 -18.594 1 36 150 ASP B CA 1
ATOM 2296 C C . ASP B 1 150 ? -0.639 15.141 -18.109 1 36 150 ASP B C 1
ATOM 2298 O O . ASP B 1 150 ? -0.461 14.039 -18.641 1 36 150 ASP B O 1
ATOM 2302 N N . PHE B 1 151 ? -1.371 15.195 -17.094 1 32.19 151 PHE B N 1
ATOM 2303 C CA . PHE B 1 151 ? -2.367 14.203 -16.703 1 32.19 151 PHE B CA 1
ATOM 2304 C C . PHE B 1 151 ? -3.691 14.453 -17.406 1 32.19 151 PHE B C 1
ATOM 2306 O O . PHE B 1 151 ? -4.555 13.578 -17.453 1 32.19 151 PHE B O 1
ATOM 2313 N N . GLU B 1 152 ? -4.117 15.578 -17.562 1 29.31 152 GLU B N 1
ATOM 2314 C CA . GLU B 1 152 ? -5.367 15.828 -18.281 1 29.31 152 GLU B CA 1
ATOM 2315 C C . GLU B 1 152 ? -5.227 15.516 -19.766 1 29.31 152 GLU B C 1
ATOM 2317 O O . GLU B 1 152 ? -6.152 15.742 -20.547 1 29.31 152 GLU B O 1
ATOM 2322 N N . LYS B 1 153 ? -4.152 15.266 -20.328 1 25.12 153 LYS B N 1
ATOM 2323 C CA . LYS B 1 153 ? -4.312 14.977 -21.75 1 25.12 153 LYS B CA 1
ATOM 2324 C C . LYS B 1 153 ? -4.578 13.484 -21.969 1 25.12 153 LYS B C 1
ATOM 2326 O O . LYS B 1 153 ? -4.004 12.641 -21.297 1 25.12 153 LYS B O 1
#

pLDDT: mean 83.1, std 19.45, range [25.12, 98.81]

Nearest PDB structures (foldseek):
  1vjl-assembly1_A  TM=8.596E-01  e=3.667E-10  Thermotoga maritima
  1sj5-assembly1_A  TM=8.548E-01  e=1.480E-09  Thermotoga maritima
  1vjl-assembly1_B  TM=8.565E-01  e=1.979E-09  Thermotoga maritima
  1sj5-assembly1_B  TM=8.549E-01  e=2.647E-09  Thermotoga maritima
  7zpk-assembly1_C  TM=2.995E-01  e=5.884E-02  Mus musculus

Foldseek 3Di:
DWWWAWLDWDDDPPDDFIWTWIDTPPDQKIFIATDHPVLRVLQCCLLLVPPDDNVVVLVVVCVVCVVVVVWDWEKEFDDDDPRATWIWIATNNRTDTDGPSVRNSNCSVPVHIYYYDPVCCVVRIDGCDDPVVVVVVVSVVVNVVSPPVVVVD/DWWWAWLDKDDDVVDQWIWTWIDTPPDQWIFIATDHPVLRVLQCCLLLVPPDDNVVVLVVVCVVCVVVPVWDWEKEFDDDDPRATWIWIATNNRTDTDGPSVRNSNCSVSVHIYYYDPVCCVVRIDGPDDPVCVVVVVSVVVNVVSPVVVVVD

Secondary structure (DSSP, 8-state):
-EEEEEEEEE--SSS---EEEEEETTSSEEEEEE--HHHHHHHHHHHTT-SSTHHHHHHHHHHHHHHTT---EEEEEEEEETTEEEEEEEETTEEEE--HHHHHHHHHHHT--EEE-HHHHHHH-EE--GGGHHHHHHHHHHHHHS-GGGT--/-EEEEEEEEE--SSSSS-EEEEEETTSSEEEEEE--HHHHHHHHHHHTT-SSTHHHHHHHHHHHHHHTT---EEEEEEEEETTEEEEEEEETTEEEE--HHHHHHHHHHHT--EEE-HHHHHHH-EE--GGGHHHHHHHHHHHHHS-GGGT--

Sequence (306 aa):
MAEVEVVGIRVLEDNDQPVMVLRVVGSTRYLPVWVDTVSAAALMSVVGGELEGPALTFDLFSKLLSRLGDPALSGRITGWDDGVYSAELVVDGEPIAARVSDIAALAFVRGFTITCPDELVAQLGVEAFEEDKDVVEEFKSFLDHVDPDDFEKMAEVEVVGIRVLEDNDQPVMVLRVVGSTRYLPVWVDTVSAAALMSVVGGELEGPALTFDLFSKLLSRLGDPALSGRITGWDDGVYSAELVVDGEPIAARVSDIAALAFVRGFTITCPDELVAQLGVEAFEEDKDVVEEFKSFLDHVDPDDFEK